Protein AF-A0A1A8QMM1-F1 (afdb_monomer)

Sequence (180 aa):
RAEVGTIFALSWLITWYGHVLSEFKHTLRLYDFFLASHPLMPIYLAATIVLHRAKEVKQTECDMAMVHHLLSHIPQDLPYEVLISQAQALFSQYPPPLLAKQAALQSRKSLSISTFQAFQLSTLHQRPDVVLQRLTRAQDSTTSRHGLEAALSRDRSQLWQRGNRMVKMAVWGLSATLGA

Solvent-accessible surface area (backbone atoms only — not comparable to full-atom values): 10644 Å² total; per-residue (Å²): 132,38,80,60,78,67,66,67,53,47,65,38,60,78,49,70,37,59,88,65,49,85,51,65,71,60,46,50,55,51,48,54,50,42,72,77,46,59,92,63,45,62,57,38,39,52,51,37,56,52,58,72,44,40,67,59,64,68,70,46,66,77,40,37,66,59,48,42,52,56,62,61,56,66,74,81,91,58,68,57,72,60,38,52,56,49,18,53,55,47,44,71,76,56,43,67,72,61,51,51,55,52,48,55,59,49,50,77,66,37,62,68,60,51,48,50,54,50,49,55,59,52,48,67,69,62,36,67,67,58,53,48,52,49,53,52,50,52,55,50,60,62,50,75,76,52,92,81,56,94,78,56,74,80,62,58,70,63,58,64,59,57,65,56,47,58,57,48,53,51,54,52,52,58,55,62,68,74,72,118

pLDDT: mean 76.67, std 17.25, range [38.97, 95.88]

Mean predicted aligned error: 16.09 Å

Organism: NCBI:txid704102

Nearest PDB structures (foldseek):
  4hl4-assembly1_A  TM=9.887E-01  e=6.932E-09  Homo sapiens

InterPro domains:
  IPR000195 Rab-GAP-TBC domain [PS50086] (1-38)
  IPR035969 Rab-GAP-TBC domain superfamily [SSF47923] (7-94)
  IPR045913 GTPase-activating protein TBC20/Gyp8-like [PTHR20913] (2-180)

Structure (mmCIF, N/CA/C/O backbone):
data_AF-A0A1A8QMM1-F1
#
_entry.id   AF-A0A1A8QMM1-F1
#
loop_
_atom_site.group_PDB
_atom_site.id
_atom_site.type_symbol
_atom_site.label_atom_id
_atom_site.label_alt_id
_atom_site.label_comp_id
_atom_site.label_asym_id
_atom_site.label_entity_id
_atom_site.label_seq_id
_atom_site.pdbx_PDB_ins_code
_atom_site.Cartn_x
_atom_site.Cartn_y
_atom_site.Cartn_z
_atom_site.occupancy
_atom_site.B_iso_or_equiv
_atom_site.auth_seq_id
_atom_site.auth_comp_id
_atom_site.auth_asym_id
_atom_site.auth_atom_id
_atom_site.pdbx_PDB_model_num
ATOM 1 N N . ARG A 1 1 ? -19.281 7.957 -4.543 1.00 62.59 1 ARG A N 1
ATOM 2 C CA . ARG A 1 1 ? -17.842 7.606 -4.401 1.00 62.59 1 ARG A CA 1
ATOM 3 C C . ARG A 1 1 ? -17.150 8.861 -3.886 1.00 62.59 1 ARG A C 1
ATOM 5 O O . ARG A 1 1 ? -17.489 9.910 -4.397 1.00 62.59 1 ARG A O 1
ATOM 12 N N . ALA A 1 2 ? -16.233 8.760 -2.920 1.00 71.69 2 ALA A N 1
ATOM 13 C CA . ALA A 1 2 ? -15.585 9.925 -2.294 1.00 71.69 2 ALA A CA 1
ATOM 14 C C . ALA A 1 2 ? -14.400 10.519 -3.095 1.00 71.69 2 ALA A C 1
ATOM 16 O O . ALA A 1 2 ? -13.801 11.485 -2.661 1.00 71.69 2 ALA A O 1
ATOM 17 N N . GLU A 1 3 ? -14.015 9.919 -4.230 1.00 79.50 3 GLU A N 1
ATOM 18 C CA . GLU A 1 3 ? -12.992 10.443 -5.166 1.00 79.50 3 GLU A CA 1
ATOM 19 C C . GLU A 1 3 ? -11.612 10.813 -4.569 1.00 79.50 3 GLU A C 1
ATOM 21 O O . GLU A 1 3 ? -10.849 11.555 -5.173 1.00 79.50 3 GLU A O 1
ATOM 26 N N . VAL A 1 4 ? -11.225 10.212 -3.437 1.00 82.12 4 VAL A N 1
ATOM 27 C CA . VAL A 1 4 ? -9.949 10.482 -2.734 1.00 82.12 4 VAL A CA 1
ATOM 28 C C . VAL A 1 4 ? -8.672 10.198 -3.543 1.00 82.12 4 VAL A C 1
ATOM 30 O O . VAL A 1 4 ? -7.612 10.762 -3.274 1.00 82.12 4 VAL A O 1
ATOM 33 N N . GLY A 1 5 ? -8.750 9.331 -4.554 1.00 85.56 5 GLY A N 1
ATOM 34 C CA . GLY A 1 5 ? -7.587 8.909 -5.335 1.00 85.56 5 GLY A CA 1
ATOM 35 C C . GLY A 1 5 ? -6.587 8.081 -4.516 1.00 85.56 5 GLY A C 1
ATOM 36 O O . GLY A 1 5 ? -6.950 7.426 -3.545 1.00 85.56 5 GLY A O 1
ATOM 37 N N . THR A 1 6 ? -5.320 8.073 -4.937 1.00 87.56 6 THR A N 1
ATOM 38 C CA . THR A 1 6 ? -4.240 7.271 -4.318 1.00 87.56 6 THR A CA 1
ATOM 39 C C . THR A 1 6 ? -3.098 8.119 -3.759 1.00 87.56 6 THR A C 1
ATOM 41 O O . THR A 1 6 ? -2.083 7.576 -3.331 1.00 87.56 6 THR A O 1
ATOM 44 N N . ILE A 1 7 ? -3.232 9.448 -3.781 1.00 87.75 7 ILE A N 1
ATOM 45 C CA . ILE A 1 7 ? -2.150 10.375 -3.420 1.00 87.75 7 ILE A CA 1
ATOM 46 C C . ILE A 1 7 ? -1.783 10.276 -1.933 1.00 87.75 7 ILE A C 1
ATOM 48 O O . ILE A 1 7 ? -0.607 10.393 -1.603 1.00 87.75 7 ILE A O 1
ATOM 52 N N . PHE A 1 8 ? -2.739 9.949 -1.057 1.00 88.56 8 PHE A N 1
ATOM 53 C CA . PHE A 1 8 ? -2.490 9.758 0.379 1.00 88.56 8 PHE A CA 1
ATOM 54 C C . PHE A 1 8 ? -1.399 8.709 0.668 1.00 88.56 8 PHE A C 1
ATOM 56 O O . PHE A 1 8 ? -0.639 8.850 1.618 1.00 88.56 8 PHE A O 1
ATOM 63 N N . ALA A 1 9 ? -1.294 7.666 -0.164 1.00 89.81 9 ALA A N 1
ATOM 64 C CA . ALA A 1 9 ? -0.336 6.579 0.029 1.00 89.81 9 ALA A CA 1
ATOM 65 C C . ALA A 1 9 ? 1.058 6.905 -0.531 1.00 89.81 9 ALA A C 1
ATOM 67 O O . ALA A 1 9 ? 2.008 6.156 -0.301 1.00 89.81 9 ALA A O 1
ATOM 68 N N . LEU A 1 10 ? 1.208 8.003 -1.282 1.00 90.81 10 LEU A N 1
ATOM 69 C CA . LEU A 1 10 ? 2.472 8.342 -1.931 1.00 90.81 10 LEU A CA 1
ATOM 70 C C . LEU A 1 10 ? 3.578 8.585 -0.902 1.00 90.81 10 LEU A C 1
ATOM 72 O O . LEU A 1 10 ? 4.683 8.072 -1.067 1.00 90.81 10 LEU A O 1
ATOM 76 N N . SER A 1 11 ? 3.269 9.310 0.176 1.00 90.19 11 SER A N 1
ATOM 77 C CA . SER A 1 11 ? 4.219 9.563 1.263 1.00 90.19 11 SER A CA 1
ATOM 78 C C . SER A 1 11 ? 4.719 8.256 1.880 1.00 90.19 11 SER A C 1
ATOM 80 O O . SER A 1 11 ? 5.910 8.124 2.170 1.00 90.19 11 SER A O 1
ATOM 82 N N . TRP A 1 12 ? 3.842 7.263 2.051 1.00 91.88 12 TRP A N 1
ATOM 83 C CA . TRP A 1 12 ? 4.199 5.965 2.627 1.00 91.88 12 TRP A CA 1
ATOM 84 C C . TRP A 1 12 ? 5.184 5.225 1.736 1.00 91.88 12 TRP A C 1
ATOM 86 O O . TRP A 1 12 ? 6.193 4.714 2.215 1.00 91.88 12 TRP A O 1
ATOM 96 N N . LEU A 1 13 ? 4.913 5.216 0.431 1.00 92.00 13 LEU A N 1
ATOM 97 C CA . LEU A 1 13 ? 5.711 4.487 -0.545 1.00 92.00 13 LEU A CA 1
ATOM 98 C C . LEU A 1 13 ? 7.092 5.107 -0.754 1.00 92.00 13 LEU A C 1
ATOM 100 O O . LEU A 1 13 ? 8.062 4.365 -0.853 1.00 92.00 13 LEU A O 1
ATOM 104 N N . ILE A 1 14 ? 7.212 6.438 -0.797 1.00 92.12 14 ILE A N 1
ATOM 105 C CA . ILE A 1 14 ? 8.517 7.090 -1.026 1.00 92.12 14 ILE A CA 1
ATOM 106 C C . ILE A 1 14 ? 9.425 7.054 0.208 1.00 92.12 14 ILE A C 1
ATOM 108 O O . ILE A 1 14 ? 10.641 7.093 0.069 1.00 92.12 14 ILE A O 1
ATOM 112 N N . THR A 1 15 ? 8.844 6.979 1.408 1.00 91.81 15 THR A N 1
ATOM 113 C CA . THR A 1 15 ? 9.597 6.954 2.676 1.00 91.81 15 THR A CA 1
ATOM 114 C C . THR A 1 15 ? 9.673 5.567 3.308 1.00 91.81 15 THR A C 1
ATOM 116 O O . THR A 1 15 ? 10.144 5.445 4.435 1.00 91.81 15 THR A O 1
ATOM 119 N N . TRP A 1 16 ? 9.156 4.537 2.632 1.00 90.50 16 TRP A N 1
ATOM 120 C CA . TRP A 1 16 ? 9.013 3.181 3.175 1.00 90.50 16 TRP A CA 1
ATOM 121 C C . TRP A 1 16 ? 8.381 3.168 4.579 1.00 90.50 16 TRP A C 1
ATOM 123 O O . TRP A 1 16 ? 8.803 2.425 5.456 1.00 90.50 16 TRP A O 1
ATOM 133 N N . TYR A 1 17 ? 7.340 3.976 4.797 1.00 89.19 17 TYR A N 1
ATOM 134 C CA . TYR A 1 17 ? 6.635 4.130 6.083 1.00 89.19 17 TYR A CA 1
ATOM 135 C C . TYR A 1 17 ? 7.462 4.748 7.224 1.00 89.19 17 TYR A C 1
ATOM 137 O O . TYR A 1 17 ? 6.968 4.839 8.347 1.00 89.19 17 TYR A O 1
ATOM 145 N N . GLY A 1 18 ? 8.672 5.248 6.959 1.00 86.25 18 GLY A N 1
ATOM 146 C CA . GLY A 1 18 ? 9.566 5.773 7.995 1.00 86.25 18 GLY A CA 1
ATOM 147 C C . GLY A 1 18 ? 9.019 6.972 8.782 1.00 86.25 18 GLY A C 1
ATOM 148 O O . GLY A 1 18 ? 9.407 7.165 9.925 1.00 86.25 18 GLY A O 1
ATOM 149 N N . HIS A 1 19 ? 8.099 7.755 8.207 1.00 84.00 19 HIS A N 1
ATOM 150 C CA . HIS A 1 19 ? 7.432 8.865 8.911 1.00 84.00 19 HIS A CA 1
ATOM 151 C C . HIS A 1 19 ? 6.145 8.452 9.640 1.00 84.00 19 HIS A C 1
ATOM 153 O O . HIS A 1 19 ? 5.593 9.238 10.405 1.00 84.00 19 HIS A O 1
ATOM 159 N N . VAL A 1 20 ? 5.629 7.256 9.351 1.00 80.38 20 VAL A N 1
ATOM 160 C CA . VAL A 1 20 ? 4.362 6.751 9.894 1.00 80.38 20 VAL A CA 1
ATOM 161 C C . VAL A 1 20 ? 4.609 5.954 11.170 1.00 80.38 20 VAL A C 1
ATOM 163 O O . VAL A 1 20 ? 3.822 6.010 12.111 1.00 80.38 20 VAL A O 1
ATOM 166 N N . LEU A 1 21 ? 5.710 5.205 11.196 1.00 79.94 21 LEU A N 1
ATOM 167 C CA . LEU A 1 21 ? 6.071 4.338 12.304 1.00 79.94 21 LEU A CA 1
ATOM 168 C C . LEU A 1 21 ? 6.826 5.123 13.374 1.00 79.94 21 LEU A C 1
ATOM 170 O O . LEU A 1 21 ? 7.928 5.614 13.137 1.00 79.94 21 LEU A O 1
ATOM 174 N N . SER A 1 22 ? 6.239 5.207 14.565 1.00 77.44 22 SER A N 1
ATOM 175 C CA . SER A 1 22 ? 6.883 5.777 15.752 1.00 77.44 22 SER A CA 1
ATOM 176 C C . SER A 1 22 ? 7.971 4.855 16.310 1.00 77.44 22 SER A C 1
ATOM 178 O O . SER A 1 22 ? 9.008 5.322 16.779 1.00 77.44 22 SER A O 1
ATOM 180 N N . GLU A 1 23 ? 7.763 3.539 16.231 1.00 84.12 23 GLU A N 1
ATOM 181 C CA . GLU A 1 23 ? 8.702 2.543 16.738 1.00 84.12 23 GLU A CA 1
ATOM 182 C C . GLU A 1 23 ? 9.701 2.073 15.679 1.00 84.12 23 GLU A C 1
ATOM 184 O O . GLU A 1 23 ? 9.369 1.360 14.730 1.00 84.12 23 GLU A O 1
ATOM 189 N N . PHE A 1 24 ? 10.977 2.370 15.920 1.00 87.12 24 PHE A N 1
ATOM 190 C CA . PHE A 1 24 ? 12.073 1.995 15.027 1.00 87.12 24 PHE A CA 1
ATOM 191 C C . PHE A 1 24 ? 12.184 0.479 14.780 1.00 87.12 24 PHE A C 1
ATOM 193 O O . PHE A 1 24 ? 12.553 0.054 13.687 1.00 87.12 24 PHE A O 1
ATOM 200 N N . LYS A 1 25 ? 11.821 -0.351 15.769 1.00 88.12 25 LYS A N 1
ATOM 201 C CA . LYS A 1 25 ? 11.845 -1.820 15.646 1.00 88.12 25 LYS A CA 1
ATOM 202 C C . LYS A 1 25 ? 10.923 -2.316 14.531 1.00 88.12 25 LYS A C 1
ATOM 204 O O . LYS A 1 25 ? 11.312 -3.188 13.757 1.00 88.12 25 LYS A O 1
ATOM 209 N N . HIS A 1 26 ? 9.724 -1.747 14.430 1.00 88.44 26 HIS A N 1
ATOM 210 C CA . HIS A 1 26 ? 8.763 -2.107 13.389 1.00 88.44 26 HIS A CA 1
ATOM 211 C C . HIS A 1 26 ? 9.209 -1.605 12.015 1.00 88.44 26 HIS A C 1
ATOM 213 O O . HIS A 1 26 ? 9.078 -2.333 11.031 1.00 88.44 26 HIS A O 1
ATOM 219 N N . THR A 1 27 ? 9.825 -0.421 11.949 1.00 89.69 27 THR A N 1
ATOM 220 C CA . THR A 1 27 ? 10.397 0.113 10.704 1.00 89.69 27 THR A CA 1
ATOM 221 C C . THR A 1 27 ? 11.480 -0.799 10.146 1.00 89.69 27 THR A C 1
ATOM 223 O O . THR A 1 27 ? 11.417 -1.179 8.979 1.00 89.69 27 THR A O 1
ATOM 226 N N . LEU A 1 28 ? 12.436 -1.216 10.984 1.00 91.44 28 LEU A N 1
ATOM 227 C CA . LEU A 1 28 ? 13.485 -2.148 10.568 1.00 91.44 28 LEU A CA 1
ATOM 228 C C . LEU A 1 28 ? 12.909 -3.479 10.086 1.00 91.44 28 LEU A C 1
ATOM 230 O O . LEU A 1 28 ? 13.299 -3.973 9.033 1.00 91.44 28 LEU A O 1
ATOM 234 N N . ARG A 1 29 ? 11.914 -4.018 10.797 1.00 92.25 29 ARG A N 1
ATOM 235 C CA . ARG A 1 29 ? 11.257 -5.269 10.409 1.00 92.25 29 ARG A CA 1
ATOM 236 C C . ARG A 1 29 ? 10.598 -5.184 9.027 1.00 92.25 29 ARG A C 1
ATOM 238 O O . ARG A 1 29 ? 10.674 -6.141 8.254 1.00 92.25 29 ARG A O 1
ATOM 245 N N . LEU A 1 30 ? 9.968 -4.052 8.704 1.00 92.44 30 LEU A N 1
ATOM 246 C CA . LEU A 1 30 ? 9.430 -3.804 7.365 1.00 92.44 30 LEU A CA 1
ATOM 247 C C . LEU A 1 30 ? 10.533 -3.651 6.319 1.00 92.44 30 LEU A C 1
ATOM 249 O O . LEU A 1 30 ? 10.366 -4.129 5.201 1.00 92.44 30 LEU A O 1
ATOM 253 N N . TYR A 1 31 ? 11.656 -3.022 6.665 1.00 93.38 31 TYR A N 1
ATOM 254 C CA . TYR A 1 31 ? 12.781 -2.865 5.743 1.00 93.38 31 TYR A CA 1
ATOM 255 C C . TYR A 1 31 ? 13.390 -4.221 5.398 1.00 93.38 31 TYR A C 1
ATOM 257 O O . TYR A 1 31 ? 13.569 -4.508 4.217 1.00 93.38 31 TYR A O 1
ATOM 265 N N . ASP A 1 32 ? 13.605 -5.087 6.390 1.00 94.75 32 ASP A N 1
ATOM 266 C CA . ASP A 1 32 ? 14.051 -6.466 6.171 1.00 94.75 32 ASP A CA 1
ATOM 267 C C . ASP A 1 32 ? 13.099 -7.203 5.221 1.00 94.75 32 ASP A C 1
ATOM 269 O O . ASP A 1 32 ? 13.526 -7.876 4.282 1.00 94.75 32 ASP A O 1
ATOM 273 N N . PHE A 1 33 ? 11.788 -7.029 5.418 1.00 94.31 33 PHE A N 1
ATOM 274 C CA . PHE A 1 33 ? 10.774 -7.612 4.547 1.00 94.31 33 PHE A CA 1
ATOM 275 C C . PHE A 1 33 ? 10.826 -7.057 3.117 1.00 94.31 33 PHE A C 1
ATOM 277 O O . PHE A 1 33 ? 10.760 -7.840 2.167 1.00 94.31 33 PHE A O 1
ATOM 284 N N . PHE A 1 34 ? 10.958 -5.741 2.936 1.00 94.50 34 PHE A N 1
ATOM 285 C CA . PHE A 1 34 ? 11.030 -5.119 1.611 1.00 94.50 34 PHE A CA 1
ATOM 286 C C . PHE A 1 34 ? 12.311 -5.487 0.865 1.00 94.50 34 PHE A C 1
ATOM 288 O O . PHE A 1 34 ? 12.248 -5.745 -0.335 1.00 94.50 34 PHE A O 1
ATOM 295 N N . LEU A 1 35 ? 13.442 -5.567 1.568 1.00 94.31 35 LEU A N 1
ATOM 296 C CA . LEU A 1 35 ? 14.731 -5.960 1.000 1.00 94.31 35 LEU A CA 1
ATOM 297 C C . LEU A 1 35 ? 14.766 -7.443 0.611 1.00 94.31 35 LEU A C 1
ATOM 299 O O . LEU A 1 35 ? 15.373 -7.794 -0.397 1.00 94.31 35 LEU A O 1
ATOM 303 N N . ALA A 1 36 ? 14.093 -8.307 1.374 1.00 95.12 36 ALA A N 1
ATOM 304 C CA . ALA A 1 36 ? 13.993 -9.734 1.071 1.00 95.12 36 ALA A CA 1
ATOM 305 C C . ALA A 1 36 ? 12.934 -10.074 0.000 1.00 95.12 36 ALA A C 1
ATOM 307 O O . ALA A 1 36 ? 12.861 -11.220 -0.444 1.00 95.12 36 ALA A O 1
ATOM 308 N N . SER A 1 37 ? 12.095 -9.112 -0.400 1.00 92.75 37 SER A N 1
ATOM 309 C CA . SER A 1 37 ? 10.923 -9.340 -1.257 1.00 92.75 37 SER A CA 1
ATOM 310 C C . SER A 1 37 ? 10.994 -8.585 -2.592 1.00 92.75 37 SER A C 1
ATOM 312 O O . SER A 1 37 ? 11.970 -7.926 -2.935 1.00 92.75 37 SER A O 1
ATOM 314 N N . HIS A 1 38 ? 9.924 -8.689 -3.385 1.00 92.69 38 HIS A N 1
ATOM 315 C CA . HIS A 1 38 ? 9.775 -7.954 -4.641 1.00 92.69 38 HIS A CA 1
ATOM 316 C C . HIS A 1 38 ? 9.686 -6.428 -4.398 1.00 92.69 38 HIS A C 1
ATOM 318 O O . HIS A 1 38 ? 8.982 -6.013 -3.477 1.00 92.69 38 HIS A O 1
ATOM 324 N N . PRO A 1 39 ? 10.248 -5.560 -5.266 1.00 91.75 39 PRO A N 1
ATOM 325 C CA . PRO A 1 39 ? 10.249 -4.096 -5.081 1.00 91.75 39 PRO A CA 1
ATOM 326 C C . PRO A 1 39 ? 8.859 -3.440 -5.006 1.00 91.75 39 PRO A C 1
ATOM 328 O O . PRO A 1 39 ? 8.722 -2.309 -4.555 1.00 91.75 39 PRO A O 1
ATOM 331 N N . LEU A 1 40 ? 7.809 -4.140 -5.442 1.00 92.38 40 LEU A N 1
ATOM 332 C CA . LEU A 1 40 ? 6.420 -3.666 -5.348 1.00 92.38 40 LEU A CA 1
ATOM 333 C C . LEU A 1 40 ? 5.749 -4.018 -4.016 1.00 92.38 40 LEU A C 1
ATOM 335 O O . LEU A 1 40 ? 4.623 -3.588 -3.783 1.00 92.38 40 LEU A O 1
ATOM 339 N N . MET A 1 41 ? 6.409 -4.782 -3.144 1.00 93.94 41 MET A N 1
ATOM 340 C CA . MET A 1 41 ? 5.850 -5.228 -1.869 1.00 93.94 41 MET A CA 1
ATOM 341 C C . MET A 1 41 ? 5.341 -4.088 -0.962 1.00 93.94 41 MET A C 1
ATOM 343 O O . MET A 1 41 ? 4.264 -4.254 -0.384 1.00 93.94 41 MET A O 1
ATOM 347 N N . PRO A 1 42 ? 5.989 -2.904 -0.897 1.00 93.69 42 PRO A N 1
ATOM 348 C CA . PRO A 1 42 ? 5.450 -1.762 -0.152 1.00 93.69 42 PRO A CA 1
ATOM 349 C C . PRO A 1 42 ? 4.030 -1.349 -0.572 1.00 93.69 42 PRO A C 1
ATOM 351 O O . PRO A 1 42 ? 3.261 -0.874 0.264 1.00 93.69 42 PRO A O 1
ATOM 354 N N . ILE A 1 43 ? 3.654 -1.568 -1.840 1.00 93.81 43 ILE A N 1
ATOM 355 C CA . ILE A 1 43 ? 2.309 -1.281 -2.365 1.00 93.81 43 ILE A CA 1
ATOM 356 C C . ILE A 1 43 ? 1.291 -2.296 -1.840 1.00 93.81 43 ILE A C 1
ATOM 358 O O . ILE A 1 43 ? 0.188 -1.918 -1.448 1.00 93.81 43 ILE A O 1
ATOM 362 N N . TYR A 1 44 ? 1.655 -3.580 -1.792 1.00 94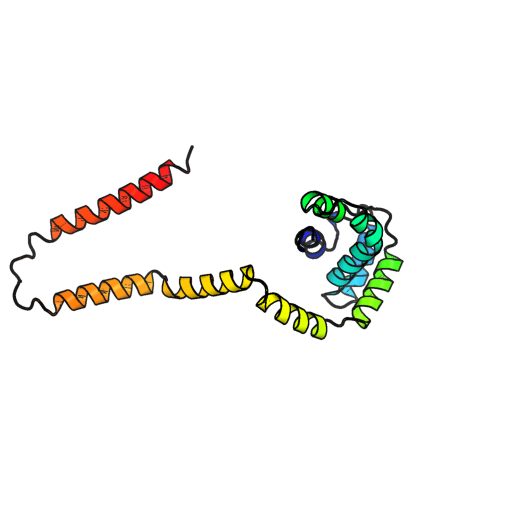.69 44 TYR A N 1
ATOM 363 C CA . TYR A 1 44 ? 0.786 -4.617 -1.228 1.00 94.69 44 TYR A CA 1
ATOM 364 C C . TYR A 1 44 ? 0.584 -4.398 0.266 1.00 94.69 44 TYR A C 1
ATOM 366 O O . TYR A 1 44 ? -0.539 -4.524 0.748 1.00 94.69 44 TYR A O 1
ATOM 374 N N . LEU A 1 45 ? 1.634 -3.977 0.979 1.00 93.81 45 LEU A N 1
ATOM 375 C CA . LEU A 1 45 ? 1.503 -3.600 2.380 1.00 93.81 45 LEU A CA 1
ATOM 376 C C . LEU A 1 45 ? 0.527 -2.424 2.555 1.00 93.81 45 LEU A C 1
ATOM 378 O O . LEU A 1 45 ? -0.370 -2.504 3.395 1.00 93.81 45 LEU A O 1
ATOM 382 N N . ALA A 1 46 ? 0.614 -1.389 1.710 1.00 93.06 46 ALA A N 1
ATOM 383 C CA . ALA A 1 46 ? -0.318 -0.257 1.747 1.00 93.06 46 ALA A CA 1
ATOM 384 C C . ALA A 1 46 ? -1.763 -0.740 1.578 1.00 93.06 46 ALA A C 1
ATOM 386 O O . ALA A 1 46 ? -2.648 -0.365 2.347 1.00 93.06 46 ALA A O 1
ATOM 387 N N . ALA A 1 47 ? -1.993 -1.626 0.605 1.00 93.75 47 ALA A N 1
ATOM 388 C CA . ALA A 1 47 ? -3.304 -2.214 0.363 1.00 93.75 47 ALA A CA 1
ATOM 389 C C . ALA A 1 47 ? -3.810 -3.004 1.579 1.00 93.75 47 ALA A C 1
ATOM 391 O O . ALA A 1 47 ? -4.972 -2.856 1.955 1.00 93.75 47 ALA A O 1
ATOM 392 N N . THR A 1 48 ? -2.954 -3.795 2.234 1.00 94.50 48 THR A N 1
ATOM 393 C CA . THR A 1 48 ? -3.349 -4.534 3.443 1.00 94.50 48 THR A CA 1
ATOM 394 C C . THR A 1 48 ? -3.676 -3.629 4.623 1.00 94.50 48 THR A C 1
ATOM 396 O O . THR A 1 48 ? -4.656 -3.893 5.313 1.00 94.50 48 THR A O 1
ATOM 399 N N . ILE A 1 49 ? -2.945 -2.527 4.820 1.00 92.31 49 ILE A N 1
ATOM 400 C CA . ILE A 1 49 ? -3.242 -1.541 5.872 1.00 92.31 49 ILE A CA 1
ATOM 401 C C . ILE A 1 49 ? -4.625 -0.917 5.633 1.00 92.31 49 ILE A C 1
ATOM 403 O O . ILE A 1 49 ? -5.449 -0.846 6.546 1.00 92.31 49 ILE A O 1
ATOM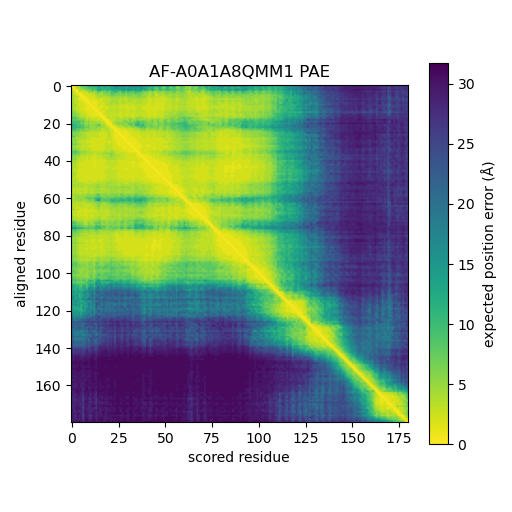 407 N N . VAL A 1 50 ? -4.917 -0.527 4.388 1.00 92.31 50 VAL A N 1
ATOM 408 C CA . VAL A 1 50 ? -6.228 0.027 4.013 1.00 92.31 50 VAL A CA 1
ATOM 409 C C . VAL A 1 50 ? -7.342 -1.013 4.179 1.00 92.31 50 VAL A C 1
ATOM 411 O O . VAL A 1 50 ? -8.421 -0.683 4.669 1.00 92.31 50 VAL A O 1
ATOM 414 N N . LEU A 1 51 ? -7.094 -2.277 3.816 1.00 92.81 51 LEU A N 1
ATOM 415 C CA . LEU A 1 51 ? -8.059 -3.369 3.989 1.00 92.81 51 LEU A CA 1
ATOM 416 C C . LEU A 1 51 ? -8.328 -3.681 5.462 1.00 92.81 51 LEU A C 1
ATOM 418 O O . LEU A 1 51 ? -9.480 -3.908 5.832 1.00 92.81 51 LEU A O 1
ATOM 422 N N . HIS A 1 52 ? -7.298 -3.652 6.305 1.00 92.25 52 HIS A N 1
ATOM 423 C CA . HIS A 1 52 ? -7.437 -3.842 7.745 1.00 92.25 52 HIS A CA 1
ATOM 424 C C . HIS A 1 52 ? -8.369 -2.785 8.351 1.00 92.25 52 HIS A C 1
ATOM 426 O O . HIS A 1 52 ? -9.286 -3.111 9.106 1.00 92.25 52 HIS A O 1
ATOM 432 N N . ARG A 1 53 ? -8.213 -1.530 7.918 1.00 89.75 53 ARG A N 1
ATOM 433 C CA . ARG A 1 53 ? -9.038 -0.391 8.345 1.00 89.75 53 ARG A CA 1
ATOM 434 C C . ARG A 1 53 ? -10.299 -0.185 7.504 1.00 89.75 53 ARG A C 1
ATOM 436 O O . ARG A 1 53 ? -10.987 0.823 7.648 1.00 89.75 53 ARG A O 1
ATOM 443 N N . ALA A 1 54 ? -10.671 -1.143 6.654 1.00 91.12 54 ALA A N 1
ATOM 444 C CA . ALA A 1 54 ? -11.815 -0.985 5.756 1.00 91.12 54 ALA A CA 1
ATOM 445 C C . ALA A 1 54 ? -13.140 -0.766 6.500 1.00 91.12 54 ALA A C 1
ATOM 447 O O . ALA A 1 54 ? -14.047 -0.143 5.952 1.00 91.12 54 ALA A O 1
ATOM 448 N N . LYS A 1 55 ? -13.274 -1.281 7.731 1.00 89.94 55 LYS A N 1
ATOM 449 C CA . LYS A 1 55 ? -14.459 -1.042 8.568 1.00 89.94 55 LYS A CA 1
ATOM 450 C C . LYS A 1 55 ? -14.581 0.432 8.952 1.00 89.94 55 LYS A C 1
ATOM 452 O O . LYS A 1 55 ? -15.647 1.000 8.751 1.00 89.94 55 LYS A O 1
ATOM 457 N N . GLU A 1 56 ? -13.493 1.040 9.421 1.00 89.44 56 GLU A N 1
ATOM 458 C CA . GLU A 1 56 ? -13.437 2.466 9.766 1.00 89.44 56 GLU A CA 1
ATOM 459 C C . GLU A 1 56 ? -13.727 3.324 8.533 1.00 89.44 56 GLU A C 1
ATOM 461 O O . GLU A 1 56 ? -14.651 4.129 8.551 1.00 89.44 56 GLU A O 1
ATOM 466 N N . VAL A 1 57 ? -13.033 3.061 7.418 1.00 89.31 57 VAL A N 1
ATOM 467 C CA . VAL A 1 57 ? -13.205 3.804 6.153 1.00 89.31 57 VAL A CA 1
ATOM 468 C C . VAL A 1 57 ? -14.652 3.758 5.649 1.00 89.31 57 VAL A C 1
ATOM 470 O O . VAL A 1 57 ? -15.134 4.723 5.067 1.00 89.31 57 VAL A O 1
ATOM 473 N N . LYS A 1 58 ? -15.357 2.636 5.848 1.00 88.19 58 LYS A N 1
ATOM 474 C CA . LYS A 1 58 ? -16.764 2.484 5.443 1.00 88.19 58 LYS A CA 1
ATOM 475 C C . LYS A 1 58 ? -17.752 3.189 6.371 1.00 88.19 58 LYS A C 1
ATOM 477 O O . LYS A 1 58 ? -18.870 3.447 5.938 1.00 88.19 58 LYS A O 1
ATOM 482 N N . GLN A 1 59 ? -17.381 3.421 7.627 1.00 90.12 59 GLN A N 1
ATOM 483 C CA . GLN A 1 59 ? -18.207 4.145 8.599 1.00 90.12 59 GLN A CA 1
ATOM 484 C C . GLN A 1 59 ? -18.042 5.659 8.467 1.00 90.12 59 GLN A C 1
ATOM 486 O O . GLN A 1 59 ? -18.951 6.408 8.812 1.00 90.12 59 GLN A O 1
ATOM 491 N N . THR A 1 60 ? -16.892 6.105 7.968 1.00 86.44 60 THR A N 1
ATOM 492 C CA . THR A 1 60 ? -16.613 7.508 7.679 1.00 86.44 60 THR A CA 1
ATOM 493 C C . THR A 1 60 ? -17.531 8.058 6.595 1.00 86.44 60 THR A C 1
ATOM 495 O O . THR A 1 60 ? -17.928 7.354 5.664 1.00 86.44 60 THR A O 1
ATOM 498 N N . GLU A 1 61 ? -17.846 9.347 6.700 1.00 86.38 61 GLU A N 1
ATOM 499 C CA . GLU A 1 61 ? -18.611 10.055 5.683 1.00 86.38 61 GLU A CA 1
ATOM 500 C C . GLU A 1 61 ? -17.938 9.948 4.311 1.00 86.38 61 GLU A C 1
ATOM 502 O O . GLU A 1 61 ? -16.712 9.959 4.185 1.00 86.38 61 GLU A O 1
ATOM 507 N N . CYS A 1 62 ? -18.755 9.850 3.260 1.00 84.31 62 CYS A N 1
ATOM 508 C CA . CYS A 1 62 ? -18.290 9.698 1.881 1.00 84.31 62 CYS A CA 1
ATOM 509 C C . CYS A 1 62 ? -17.795 11.038 1.294 1.00 84.31 62 CYS A C 1
ATOM 511 O O . CYS A 1 62 ? -18.150 11.392 0.168 1.00 84.31 62 CYS A O 1
ATOM 513 N N . ASP A 1 63 ? -16.973 11.758 2.054 1.00 88.25 63 ASP A N 1
ATOM 514 C CA . ASP A 1 63 ? -16.315 13.003 1.675 1.00 88.25 63 ASP A CA 1
ATOM 515 C C . ASP A 1 63 ? -14.820 12.779 1.398 1.00 88.25 63 ASP A C 1
ATOM 517 O O . ASP A 1 63 ? -14.152 11.967 2.048 1.00 88.25 63 ASP A O 1
ATOM 521 N N . MET A 1 64 ? -14.288 13.508 0.416 1.00 87.06 64 MET A N 1
ATOM 522 C CA . MET A 1 64 ? -12.896 13.378 -0.008 1.00 87.06 64 MET A CA 1
ATOM 523 C C . MET A 1 64 ? -11.933 13.733 1.127 1.00 87.06 64 MET A C 1
ATOM 525 O O . MET A 1 64 ? -11.004 12.966 1.395 1.00 87.06 64 MET A O 1
ATOM 529 N N . ALA A 1 65 ? -12.164 14.858 1.811 1.00 87.62 65 ALA A N 1
ATOM 530 C CA . ALA A 1 65 ? -11.254 15.360 2.833 1.00 87.62 65 ALA A CA 1
ATOM 531 C C . ALA A 1 65 ? -11.258 14.453 4.064 1.00 87.62 65 ALA A C 1
ATOM 533 O O . ALA A 1 65 ? -10.189 14.131 4.589 1.00 87.62 65 ALA A O 1
ATOM 534 N N . MET A 1 66 ? -12.434 13.976 4.479 1.00 87.75 66 MET A N 1
ATOM 535 C CA . MET A 1 66 ? -12.541 13.100 5.644 1.00 87.75 66 MET A CA 1
ATOM 536 C C . MET A 1 66 ? -11.874 11.735 5.413 1.00 87.75 66 MET A C 1
ATOM 538 O O . MET A 1 66 ? -11.094 11.272 6.249 1.00 87.75 66 MET A O 1
ATOM 542 N N . VAL A 1 67 ? -12.099 11.114 4.248 1.00 89.25 67 VAL A N 1
ATOM 543 C CA . VAL A 1 67 ? -11.429 9.849 3.898 1.00 89.25 67 VAL A CA 1
ATOM 544 C C . VAL A 1 67 ? -9.920 10.058 3.731 1.00 89.25 67 VAL A C 1
ATOM 546 O O . VAL A 1 67 ? -9.136 9.234 4.204 1.00 89.25 67 VAL A O 1
ATOM 549 N N . HIS A 1 68 ? -9.491 11.160 3.106 1.00 89.19 68 HIS A N 1
ATOM 550 C CA . HIS A 1 68 ? -8.070 11.488 2.970 1.00 89.19 68 HIS A CA 1
ATOM 551 C C . HIS A 1 68 ? -7.399 11.652 4.336 1.00 89.19 68 HIS A C 1
ATOM 553 O O . HIS A 1 68 ? -6.315 11.110 4.553 1.00 89.19 68 HIS A O 1
ATOM 559 N N . HIS A 1 69 ? -8.035 12.378 5.257 1.00 88.75 69 HIS A N 1
ATOM 560 C CA . HIS A 1 69 ? -7.532 12.602 6.608 1.00 88.75 69 HIS A CA 1
ATOM 561 C C . HIS A 1 69 ? -7.402 11.287 7.385 1.00 88.75 69 HIS A C 1
ATOM 563 O O . HIS A 1 69 ? -6.328 10.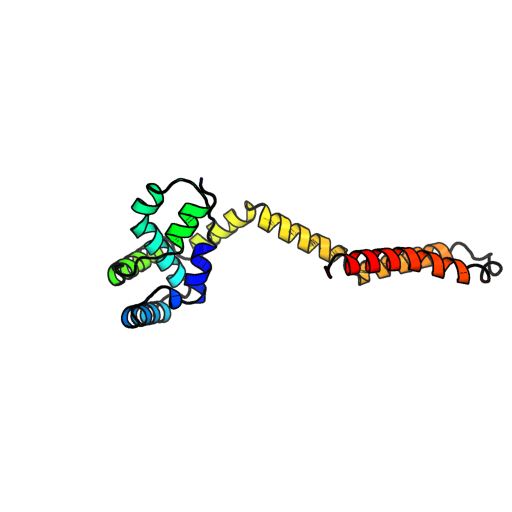996 7.915 1.00 88.75 69 HIS A O 1
ATOM 569 N N . LEU A 1 70 ? -8.451 10.455 7.379 1.00 89.38 70 LEU A N 1
ATOM 570 C CA . LEU A 1 70 ? -8.437 9.160 8.059 1.00 89.38 70 LEU A CA 1
ATOM 571 C C . LEU A 1 70 ? -7.340 8.245 7.525 1.00 89.38 70 LEU A C 1
ATOM 573 O O . LEU A 1 70 ? -6.658 7.584 8.308 1.00 89.38 70 LEU A O 1
ATOM 577 N N . LEU A 1 71 ? -7.184 8.185 6.200 1.00 87.94 71 LEU A N 1
ATOM 578 C CA . LEU A 1 71 ? -6.166 7.344 5.592 1.00 87.94 71 LEU A CA 1
ATOM 579 C C . LEU A 1 71 ? -4.775 7.885 5.903 1.00 87.94 71 LEU A C 1
ATOM 581 O O . LEU A 1 71 ? -3.951 7.100 6.346 1.00 87.94 71 LEU A O 1
ATOM 585 N N . SER A 1 72 ? -4.538 9.193 5.766 1.00 86.88 72 SER A N 1
ATOM 586 C CA . SER A 1 72 ? -3.229 9.829 6.002 1.00 86.88 72 SER A CA 1
ATOM 587 C C . SER A 1 72 ? -2.670 9.583 7.407 1.00 86.88 72 SER A C 1
ATOM 589 O O . SER A 1 72 ? -1.452 9.504 7.566 1.00 86.88 72 SER A O 1
ATOM 591 N N . HIS A 1 73 ? -3.537 9.432 8.411 1.00 83.75 73 HIS A N 1
ATOM 592 C CA . HIS A 1 73 ? -3.145 9.080 9.773 1.00 83.75 73 HIS A CA 1
ATOM 593 C C . HIS A 1 73 ? -3.342 7.590 10.037 1.00 83.75 73 HIS A C 1
ATOM 595 O O . HIS A 1 73 ? -4.460 7.109 10.219 1.00 83.75 73 HIS A O 1
ATOM 601 N N . ILE A 1 74 ? -2.235 6.854 10.096 1.00 81.25 74 ILE A N 1
ATOM 602 C CA . ILE A 1 74 ? -2.235 5.434 10.439 1.00 81.25 74 ILE A CA 1
ATOM 603 C C .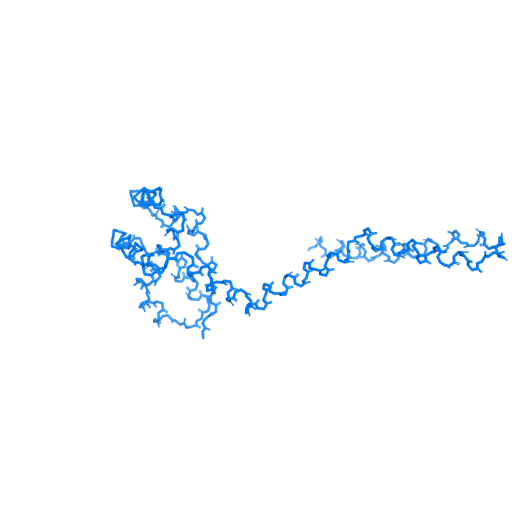 ILE A 1 74 ? -2.046 5.282 11.964 1.00 81.25 74 ILE A C 1
ATOM 605 O O . ILE A 1 74 ? -1.134 5.897 12.518 1.00 81.25 74 ILE A O 1
ATOM 609 N N . PRO A 1 75 ? -2.884 4.482 12.652 1.00 82.12 75 PRO A N 1
ATOM 610 C CA . PRO A 1 75 ? -2.710 4.191 14.073 1.00 82.12 75 PRO A CA 1
ATOM 611 C C . PRO A 1 75 ? -1.419 3.400 14.325 1.00 82.12 75 PRO A C 1
ATOM 613 O O . PRO A 1 75 ? -1.040 2.549 13.524 1.00 82.12 75 PRO A O 1
ATOM 616 N N . GLN A 1 76 ? -0.750 3.676 15.446 1.00 74.25 76 GLN A N 1
ATOM 617 C CA . GLN A 1 76 ? 0.567 3.103 15.751 1.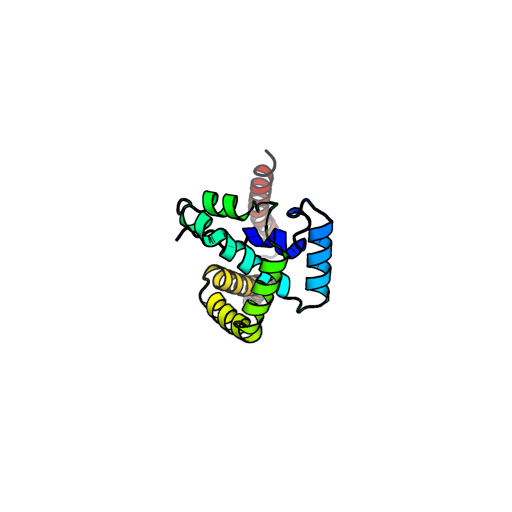00 74.25 76 GLN A CA 1
ATOM 618 C C . GLN A 1 76 ? 0.492 1.609 16.118 1.00 74.25 76 GLN A C 1
ATOM 620 O O . GLN A 1 76 ? 1.369 0.841 15.718 1.00 74.25 76 GLN A O 1
ATOM 625 N N . ASP A 1 77 ? -0.601 1.185 16.762 1.00 78.44 77 ASP A N 1
ATOM 626 C CA . ASP A 1 77 ? -0.827 -0.182 17.255 1.00 78.44 77 ASP A CA 1
ATOM 627 C C . ASP A 1 77 ? -1.378 -1.133 16.176 1.00 78.44 77 ASP A C 1
ATOM 629 O O . ASP A 1 77 ? -2.407 -1.792 16.348 1.00 78.44 77 ASP A O 1
ATOM 633 N N . LEU A 1 78 ? -0.716 -1.196 15.020 1.00 84.62 78 LEU A N 1
ATOM 634 C CA . LEU A 1 78 ? -1.081 -2.136 13.960 1.00 84.62 78 LEU A CA 1
ATOM 635 C C . LEU A 1 78 ? -0.337 -3.472 14.100 1.00 84.62 78 LEU A C 1
ATOM 637 O O . LEU A 1 78 ? 0.867 -3.494 14.356 1.00 84.62 78 LEU A O 1
ATOM 641 N N . PRO A 1 79 ? -1.005 -4.613 13.849 1.00 90.44 79 PRO A N 1
ATOM 642 C CA . PRO A 1 79 ? -0.365 -5.924 13.905 1.00 90.44 79 PRO A CA 1
ATOM 643 C C . PRO A 1 79 ? 0.502 -6.176 12.655 1.00 90.44 79 PRO A C 1
ATOM 645 O O . PRO A 1 79 ? 0.095 -6.894 11.739 1.00 90.44 79 PRO A O 1
ATOM 648 N N . TYR A 1 80 ? 1.708 -5.595 12.603 1.00 89.31 80 TYR A N 1
ATOM 649 C CA . TYR A 1 80 ? 2.581 -5.615 11.416 1.00 89.31 80 TYR A CA 1
ATOM 650 C C . TYR A 1 80 ? 2.908 -7.020 10.900 1.00 89.31 80 TYR A C 1
ATOM 652 O O . TYR A 1 80 ? 2.842 -7.239 9.697 1.00 89.31 80 TYR A O 1
ATOM 660 N N . GLU A 1 81 ? 3.190 -7.995 11.768 1.00 91.69 81 GLU A N 1
ATOM 661 C CA . GLU A 1 81 ? 3.479 -9.375 11.332 1.00 91.69 81 GLU A CA 1
ATOM 662 C C . GLU A 1 81 ? 2.285 -10.012 10.600 1.00 91.69 81 GLU A C 1
ATOM 664 O O . GLU A 1 81 ? 2.444 -10.682 9.577 1.00 91.69 81 GLU A O 1
ATOM 669 N N . VAL A 1 82 ? 1.063 -9.737 11.069 1.00 93.88 82 VAL A N 1
ATOM 670 C CA . VAL A 1 82 ? -0.161 -10.201 10.404 1.00 93.88 82 VAL A CA 1
ATOM 671 C C . VAL A 1 82 ? -0.315 -9.502 9.056 1.00 93.88 82 VAL A C 1
ATOM 673 O O . VAL A 1 82 ? -0.575 -10.165 8.053 1.00 93.88 82 VAL A O 1
ATOM 676 N N . LEU A 1 83 ? -0.093 -8.187 8.998 1.00 93.75 83 LEU A N 1
ATOM 677 C CA . LEU A 1 83 ? -0.166 -7.420 7.752 1.00 93.75 83 LEU A CA 1
ATOM 678 C C . LEU A 1 83 ? 0.872 -7.885 6.720 1.00 93.75 83 LEU A C 1
ATOM 680 O O . LEU A 1 83 ? 0.533 -8.026 5.548 1.00 93.75 83 LEU A O 1
ATOM 684 N N . ILE A 1 84 ? 2.099 -8.199 7.145 1.00 94.06 84 ILE A N 1
ATOM 685 C CA . ILE A 1 84 ? 3.153 -8.753 6.280 1.00 94.06 84 ILE A CA 1
ATOM 686 C C . ILE A 1 84 ? 2.691 -10.081 5.670 1.00 94.06 84 ILE A C 1
ATOM 688 O O . ILE A 1 84 ? 2.763 -10.258 4.451 1.00 94.06 84 ILE A O 1
ATOM 692 N N . SER A 1 85 ? 2.160 -10.995 6.490 1.00 95.31 85 SER A N 1
ATOM 693 C CA . SER A 1 85 ? 1.654 -12.286 6.002 1.00 95.31 85 SER A CA 1
ATOM 694 C C . SER A 1 85 ? 0.493 -12.120 5.010 1.00 95.31 85 SER A C 1
ATOM 696 O O . SER A 1 85 ? 0.447 -12.777 3.968 1.00 95.31 85 SER A O 1
ATOM 698 N N . GLN A 1 86 ? -0.411 -11.172 5.276 1.00 95.75 86 GLN A N 1
ATOM 699 C CA . GLN A 1 86 ? -1.512 -10.841 4.376 1.00 95.75 86 GLN A CA 1
ATOM 700 C C . GLN A 1 86 ? -1.007 -10.218 3.073 1.00 95.75 86 GLN A C 1
ATOM 702 O O . GLN A 1 86 ? -1.546 -10.525 2.013 1.00 95.75 86 GLN A O 1
ATOM 707 N N . ALA A 1 87 ? 0.034 -9.385 3.124 1.00 95.62 87 ALA A N 1
ATOM 708 C CA . ALA A 1 87 ? 0.602 -8.737 1.946 1.00 95.62 87 ALA A CA 1
ATOM 709 C C . ALA A 1 87 ? 1.252 -9.768 1.019 1.00 95.62 87 ALA A C 1
ATOM 711 O O . ALA A 1 87 ? 1.042 -9.721 -0.193 1.00 95.62 87 ALA A O 1
ATOM 712 N N . GLN A 1 88 ? 1.956 -10.751 1.589 1.00 94.62 88 GLN A N 1
ATOM 713 C CA . GLN A 1 88 ? 2.473 -11.899 0.843 1.00 94.62 88 GLN A CA 1
ATOM 714 C C . GLN A 1 88 ? 1.340 -12.715 0.204 1.00 94.62 88 GLN A C 1
ATOM 716 O O . GLN A 1 88 ? 1.399 -13.013 -0.988 1.00 94.62 88 GLN A O 1
ATOM 721 N N . ALA A 1 89 ? 0.272 -13.014 0.951 1.00 95.88 89 ALA A N 1
ATOM 722 C CA . ALA A 1 89 ? -0.886 -13.725 0.406 1.00 95.88 89 ALA A CA 1
ATOM 723 C C . ALA A 1 89 ? -1.570 -12.943 -0.732 1.00 95.88 89 ALA A C 1
ATOM 725 O O . ALA A 1 89 ? -2.015 -13.537 -1.717 1.00 95.88 89 ALA A O 1
ATOM 726 N N . LEU A 1 90 ? -1.638 -11.613 -0.619 1.00 95.00 90 LEU A N 1
ATOM 727 C CA . LEU A 1 90 ? -2.204 -10.728 -1.638 1.00 95.00 90 LEU A CA 1
ATOM 728 C C . LEU A 1 90 ? -1.314 -10.691 -2.886 1.00 95.00 90 LEU A C 1
ATOM 730 O O . LEU A 1 90 ? -1.827 -10.754 -4.001 1.00 95.00 90 LEU A O 1
ATOM 734 N N . PHE A 1 91 ? 0.008 -10.678 -2.708 1.00 94.56 91 PHE A N 1
ATOM 735 C CA . PHE A 1 91 ? 0.977 -10.781 -3.798 1.00 94.56 91 PHE A CA 1
ATOM 736 C C . PHE A 1 91 ? 0.837 -12.098 -4.575 1.00 94.56 91 PHE A C 1
ATOM 738 O O . PHE A 1 91 ? 0.848 -12.086 -5.806 1.00 94.56 91 PHE A O 1
ATOM 745 N N . SER A 1 92 ? 0.648 -13.226 -3.882 1.00 93.62 92 SER A N 1
ATOM 746 C CA . SER A 1 92 ? 0.410 -14.524 -4.528 1.00 93.62 92 SER A CA 1
ATOM 747 C C . SER A 1 92 ? -0.910 -14.568 -5.304 1.00 93.62 92 SER A C 1
ATOM 749 O O . SER A 1 92 ? -0.968 -15.170 -6.373 1.00 93.62 92 SER A O 1
ATOM 751 N N . GLN A 1 93 ? -1.962 -13.923 -4.792 1.00 94.00 93 GLN A N 1
ATOM 752 C CA . GLN A 1 93 ? -3.269 -13.861 -5.459 1.00 94.00 93 GLN A CA 1
ATOM 753 C C . GLN A 1 93 ? -3.276 -12.912 -6.667 1.00 94.00 93 GLN A C 1
ATOM 755 O O . GLN A 1 93 ? -3.920 -13.201 -7.676 1.00 94.00 93 GLN A O 1
ATOM 760 N N . TYR A 1 94 ? -2.561 -11.790 -6.578 1.00 92.69 94 TYR A N 1
ATOM 761 C CA . TYR A 1 94 ? -2.551 -10.733 -7.589 1.00 92.69 94 TYR A CA 1
ATOM 762 C C . TYR A 1 94 ? -1.120 -10.393 -8.010 1.00 92.69 94 TYR A C 1
ATOM 764 O O . TYR A 1 94 ? -0.591 -9.364 -7.597 1.00 92.69 94 TYR A O 1
ATOM 772 N N . PRO A 1 95 ? -0.475 -11.218 -8.852 1.00 91.75 95 PRO A N 1
ATOM 773 C CA . PRO A 1 95 ? 0.901 -10.980 -9.257 1.00 91.75 95 PRO A CA 1
ATOM 774 C C . PRO A 1 95 ? 1.054 -9.683 -10.084 1.00 91.75 95 PRO A C 1
ATOM 776 O O . PRO A 1 95 ? 0.170 -9.336 -10.882 1.00 91.75 95 PRO A O 1
ATOM 779 N N . PRO A 1 96 ? 2.215 -8.998 -9.992 1.00 90.19 96 PRO A N 1
ATOM 780 C CA . PRO A 1 96 ? 2.499 -7.748 -10.701 1.00 90.19 96 PRO A CA 1
ATOM 781 C C . PRO A 1 96 ? 2.153 -7.691 -12.199 1.00 90.19 96 PRO A C 1
ATOM 783 O O . PRO A 1 96 ? 1.592 -6.678 -12.618 1.00 90.19 96 PRO A O 1
ATOM 786 N N . PRO A 1 97 ? 2.434 -8.714 -13.037 1.00 88.50 97 PRO A N 1
ATOM 787 C CA . PRO A 1 97 ? 2.101 -8.650 -14.462 1.00 88.50 97 PRO A CA 1
ATOM 788 C C . PRO A 1 97 ? 0.593 -8.542 -14.724 1.00 88.50 97 PRO A C 1
ATOM 790 O O . PRO A 1 97 ? 0.176 -7.848 -15.656 1.00 88.50 97 PRO A O 1
ATOM 793 N N . LEU A 1 98 ? -0.241 -9.179 -13.894 1.00 87.56 98 LEU A N 1
ATOM 794 C CA . LEU A 1 98 ? -1.695 -9.070 -14.018 1.00 87.56 98 LEU A CA 1
ATOM 795 C C . LEU A 1 98 ? -2.172 -7.666 -13.635 1.00 87.56 98 LEU A C 1
ATOM 797 O O . LEU A 1 98 ? -2.963 -7.069 -14.372 1.00 87.56 98 LEU A O 1
ATOM 801 N N . LEU A 1 99 ? -1.634 -7.107 -12.547 1.00 86.75 99 LEU A N 1
ATOM 802 C CA . LEU A 1 99 ? -1.937 -5.737 -12.128 1.00 86.75 99 LEU A CA 1
ATOM 803 C C . LEU A 1 99 ? -1.478 -4.706 -13.160 1.00 86.75 99 LEU A C 1
ATOM 805 O O . LEU A 1 99 ? -2.229 -3.785 -13.466 1.00 86.75 99 LEU A O 1
ATOM 809 N N . ALA A 1 100 ? -0.296 -4.875 -13.755 1.00 86.50 100 ALA A N 1
ATOM 810 C CA . ALA A 1 100 ? 0.209 -3.980 -14.794 1.00 86.50 100 ALA A CA 1
ATOM 811 C C . ALA A 1 100 ? -0.719 -3.954 -16.019 1.00 86.50 100 ALA A C 1
ATOM 813 O O . ALA A 1 100 ? -1.048 -2.881 -16.530 1.00 86.50 100 ALA A O 1
ATOM 814 N N . LYS A 1 101 ? -1.218 -5.122 -16.450 1.00 86.38 101 LYS A N 1
ATOM 815 C CA . LYS A 1 101 ? -2.195 -5.217 -17.545 1.00 86.38 101 LYS A CA 1
ATOM 816 C C . LYS A 1 101 ? -3.494 -4.481 -17.205 1.00 86.38 101 LYS A C 1
ATOM 818 O O . LYS A 1 101 ? -4.015 -3.739 -18.036 1.00 86.38 101 LYS A O 1
ATOM 823 N N . GLN A 1 102 ? -4.010 -4.650 -15.989 1.00 84.88 102 GLN A N 1
ATOM 824 C CA . GLN A 1 102 ? -5.220 -3.958 -15.535 1.00 84.88 102 GLN A CA 1
ATOM 825 C C . GLN A 1 102 ? -5.008 -2.444 -15.399 1.00 84.88 102 GLN A C 1
ATOM 827 O O . GLN A 1 102 ? -5.852 -1.665 -15.844 1.00 84.88 102 GLN A O 1
ATOM 832 N N . ALA A 1 103 ? -3.871 -2.015 -14.855 1.00 83.62 103 ALA A N 1
ATOM 833 C CA . ALA A 1 103 ? -3.508 -0.610 -14.713 1.00 83.62 103 ALA A CA 1
ATOM 834 C C . ALA A 1 103 ? -3.365 0.082 -16.076 1.00 83.62 103 ALA A C 1
ATOM 836 O O . ALA A 1 103 ? -3.856 1.196 -16.254 1.00 83.62 103 ALA A O 1
ATOM 837 N N . ALA A 1 104 ? -2.784 -0.591 -17.074 1.00 81.56 104 ALA A N 1
ATOM 838 C CA . ALA A 1 104 ? -2.706 -0.073 -18.440 1.00 81.56 104 ALA A CA 1
ATOM 839 C C . ALA A 1 104 ? -4.099 0.144 -19.061 1.00 81.56 104 ALA A C 1
ATOM 841 O O . ALA A 1 104 ? -4.337 1.153 -19.730 1.00 81.56 104 ALA A O 1
ATOM 842 N N . LEU A 1 105 ? -5.048 -0.764 -18.801 1.00 80.12 105 LEU A N 1
ATOM 843 C CA . LEU A 1 105 ? -6.440 -0.606 -19.235 1.00 80.12 105 LEU A CA 1
ATOM 844 C C . LEU A 1 105 ? -7.150 0.552 -18.516 1.00 80.12 105 LEU A C 1
ATOM 846 O O . LEU A 1 105 ? -7.968 1.233 -19.132 1.00 80.12 105 LEU A O 1
ATOM 850 N N . GLN A 1 106 ? -6.845 0.783 -17.237 1.00 72.44 106 GLN A N 1
ATOM 851 C CA . GLN A 1 106 ? -7.388 1.898 -16.451 1.00 72.44 106 GLN A CA 1
ATOM 852 C C . GLN A 1 106 ? -6.813 3.248 -16.905 1.00 72.44 106 GLN A C 1
ATOM 854 O O . GLN A 1 106 ? -7.570 4.193 -17.098 1.00 72.44 106 GLN A O 1
ATOM 859 N N . SER A 1 107 ? -5.505 3.325 -17.170 1.00 63.97 107 SER A N 1
ATOM 860 C CA . SER A 1 107 ? -4.832 4.537 -17.665 1.00 63.97 107 SER A CA 1
ATOM 861 C C . SER A 1 107 ? -5.447 5.052 -18.971 1.00 63.97 107 SER A C 1
ATOM 863 O O . SER A 1 107 ? -5.685 6.248 -19.115 1.00 63.97 107 SER A O 1
ATOM 865 N N . ARG A 1 108 ? -5.831 4.143 -19.881 1.00 62.22 108 ARG A N 1
ATOM 866 C CA . ARG A 1 108 ? -6.563 4.497 -21.111 1.00 62.22 108 ARG A CA 1
ATOM 867 C C . ARG A 1 108 ? -7.939 5.125 -20.867 1.00 62.22 108 ARG A C 1
ATOM 869 O O . ARG A 1 108 ? -8.436 5.819 -21.745 1.00 62.22 108 ARG A O 1
ATOM 876 N N . LYS A 1 109 ? -8.570 4.866 -19.719 1.00 63.62 109 LYS A N 1
ATOM 877 C CA . LYS A 1 109 ? -9.883 5.426 -19.355 1.00 63.62 109 LYS A CA 1
ATOM 878 C C . LYS A 1 109 ? -9.767 6.751 -18.601 1.00 63.62 109 LYS A C 1
ATOM 880 O O . LYS A 1 109 ? -10.718 7.528 -18.596 1.00 63.62 109 LYS A O 1
ATOM 885 N N . SER A 1 110 ? -8.624 7.018 -17.972 1.00 63.69 110 SER A N 1
ATOM 886 C CA . SER A 1 110 ? -8.387 8.249 -17.221 1.00 63.69 110 SER A CA 1
ATOM 887 C C . SER A 1 110 ? -8.200 9.438 -18.165 1.00 63.69 110 SER A C 1
ATOM 889 O O . SER A 1 110 ? -7.137 9.626 -18.761 1.00 63.69 110 SER A O 1
ATOM 891 N N . LEU A 1 111 ? -9.236 10.276 -18.261 1.00 60.69 111 LEU A N 1
ATOM 892 C CA . LEU A 1 111 ? -9.264 11.475 -19.107 1.00 60.69 111 LEU A CA 1
ATOM 893 C C . LEU A 1 111 ? -8.089 12.426 -18.835 1.00 60.69 111 LEU A C 1
ATOM 895 O O . LEU A 1 111 ? -7.577 13.026 -19.774 1.00 60.69 111 LEU A O 1
ATOM 899 N N . SER A 1 112 ? -7.607 12.529 -17.592 1.00 62.44 112 SER A N 1
ATOM 900 C CA . SER A 1 112 ? -6.492 13.413 -17.220 1.00 62.44 112 SER A CA 1
ATOM 901 C C . SER A 1 112 ? -5.159 12.996 -17.853 1.00 62.44 112 SER A C 1
ATOM 903 O O . SER A 1 112 ? -4.442 13.841 -18.384 1.00 62.44 112 SER A O 1
ATOM 905 N N . ILE A 1 113 ? -4.850 11.695 -17.869 1.00 63.06 113 ILE A N 1
ATOM 906 C CA . ILE A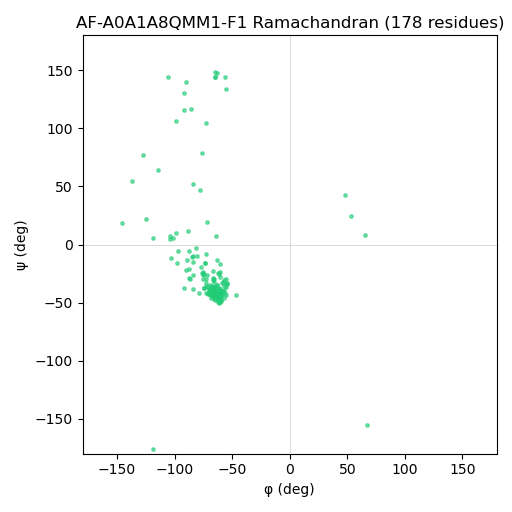 1 113 ? -3.617 11.155 -18.467 1.00 63.06 113 ILE A CA 1
ATOM 907 C C . ILE A 1 113 ? -3.683 11.262 -19.993 1.00 63.06 113 ILE A C 1
ATOM 909 O O . ILE A 1 113 ? -2.716 11.688 -20.626 1.00 63.06 113 ILE A O 1
ATOM 913 N N . SER A 1 114 ? -4.842 10.951 -20.584 1.00 66.06 114 SER A N 1
ATOM 914 C CA . SER A 1 114 ? -5.058 11.126 -22.025 1.00 66.06 114 SER A CA 1
ATOM 915 C C . SER A 1 114 ? -4.952 12.595 -22.443 1.00 66.06 114 SER A C 1
ATOM 917 O O . SER A 1 114 ? -4.366 12.892 -23.482 1.00 66.06 114 SER A O 1
ATOM 919 N N . THR A 1 115 ? -5.482 13.517 -21.634 1.00 72.62 115 THR A N 1
ATOM 920 C CA . THR A 1 115 ? -5.385 14.962 -21.886 1.00 72.62 115 THR A CA 1
ATOM 921 C C . THR A 1 115 ? -3.942 15.442 -21.778 1.00 72.62 115 THR A C 1
ATOM 923 O O . THR A 1 115 ? -3.499 16.201 -22.634 1.00 72.62 115 THR A O 1
ATOM 926 N N . PHE A 1 116 ? -3.172 14.965 -20.792 1.00 78.62 116 PHE A N 1
ATOM 927 C CA . PHE A 1 116 ? -1.754 15.314 -20.673 1.00 78.62 116 PHE A CA 1
ATOM 928 C C . PHE A 1 116 ? -0.929 14.803 -21.862 1.00 78.62 116 PHE A C 1
ATOM 930 O O . PHE A 1 116 ? -0.129 15.555 -22.408 1.00 78.62 116 PHE A O 1
ATOM 937 N N . GLN A 1 117 ? -1.148 13.566 -22.322 1.00 77.00 117 GLN A N 1
ATOM 938 C CA . GLN A 1 117 ? -0.485 13.064 -23.532 1.00 77.00 117 GLN A CA 1
ATOM 939 C C . GLN A 1 117 ? -0.875 13.866 -24.776 1.00 77.00 117 GLN A C 1
ATOM 941 O O . GLN A 1 117 ? -0.005 14.208 -25.576 1.00 77.00 117 GLN A O 1
ATOM 946 N N . ALA A 1 118 ? -2.156 14.208 -24.930 1.00 78.69 118 ALA A N 1
ATOM 947 C CA . ALA A 1 118 ? -2.616 15.062 -26.021 1.00 78.69 118 ALA A CA 1
ATOM 948 C C . ALA A 1 118 ? -1.955 16.449 -25.967 1.00 78.69 118 ALA A C 1
ATOM 950 O O . ALA A 1 118 ? -1.474 16.938 -26.987 1.00 78.69 118 ALA A O 1
ATOM 951 N N . PHE A 1 119 ? -1.847 17.033 -24.773 1.00 80.56 119 PHE A N 1
ATOM 952 C CA . PHE A 1 119 ? -1.143 18.291 -24.538 1.00 80.56 119 PHE A CA 1
ATOM 953 C C . PHE A 1 119 ? 0.360 18.185 -24.851 1.00 80.56 119 PHE A C 1
ATOM 955 O O . P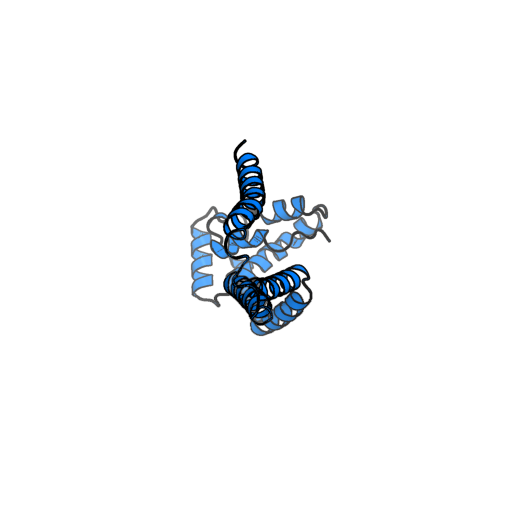HE A 1 119 ? 0.949 19.050 -25.501 1.00 80.56 119 PHE A O 1
ATOM 962 N N . GLN A 1 120 ? 1.010 17.100 -24.441 1.00 81.88 120 GLN A N 1
ATOM 963 C CA . GLN A 1 120 ? 2.416 16.861 -24.748 1.00 81.88 120 GLN A CA 1
ATOM 964 C C . GLN A 1 120 ? 2.633 16.726 -26.266 1.00 81.88 120 GLN A C 1
ATOM 966 O O . GLN A 1 120 ? 3.571 17.299 -26.811 1.00 81.88 120 GLN A O 1
ATOM 971 N N . LEU A 1 121 ? 1.733 16.049 -26.982 1.00 82.50 121 LEU A N 1
ATOM 972 C CA . LEU A 1 121 ? 1.775 15.965 -28.445 1.00 82.50 121 LEU A CA 1
ATOM 973 C C . LEU A 1 121 ? 1.496 17.313 -29.127 1.00 82.50 121 LEU A C 1
ATOM 975 O O . LEU A 1 121 ? 2.127 17.627 -30.140 1.00 82.50 121 LEU A O 1
ATOM 979 N N . SER A 1 122 ? 0.595 18.140 -28.591 1.00 76.75 122 SER A N 1
ATOM 980 C CA . SER A 1 122 ? 0.338 19.476 -29.143 1.00 76.75 122 SER A CA 1
ATOM 981 C C . SER A 1 122 ? 1.518 20.424 -28.918 1.00 76.75 122 SER A C 1
ATOM 983 O O . SER A 1 122 ? 1.888 21.165 -29.829 1.00 76.75 122 SER A O 1
ATOM 985 N N . THR A 1 123 ? 2.178 20.354 -27.758 1.00 75.06 123 THR A N 1
ATOM 986 C CA . THR A 1 123 ? 3.359 21.185 -27.458 1.00 75.06 123 THR A CA 1
ATOM 987 C C . THR A 1 123 ? 4.570 20.841 -28.327 1.00 75.06 123 THR A C 1
ATOM 989 O O . THR A 1 123 ? 5.339 21.740 -28.667 1.00 75.06 123 THR A O 1
ATOM 992 N N . LEU A 1 124 ? 4.711 19.593 -28.796 1.00 73.31 124 LEU A N 1
ATOM 993 C CA . LEU A 1 124 ? 5.729 19.246 -29.800 1.00 73.31 124 LEU A CA 1
ATOM 994 C C . LEU A 1 124 ? 5.575 20.049 -31.103 1.00 73.31 124 LEU A C 1
ATOM 996 O O . LEU A 1 124 ? 6.579 20.397 -31.723 1.00 73.31 124 LEU A O 1
ATOM 1000 N N . HIS A 1 125 ? 4.346 20.398 -31.491 1.00 63.41 125 HIS A N 1
ATOM 1001 C CA . HIS A 1 125 ? 4.064 21.203 -32.685 1.00 63.41 125 HIS A CA 1
ATOM 1002 C C . HIS A 1 125 ? 4.184 22.718 -32.449 1.00 63.41 125 HIS A C 1
ATOM 1004 O O . HIS A 1 125 ? 4.257 23.480 -33.413 1.00 63.41 125 HIS A O 1
ATOM 1010 N N . GLN A 1 126 ? 4.221 23.154 -31.187 1.00 65.44 126 GLN A N 1
ATOM 1011 C CA . GLN A 1 126 ? 4.387 24.552 -30.774 1.00 65.44 126 GLN A CA 1
ATOM 1012 C C . GLN A 1 126 ? 5.828 24.908 -30.384 1.00 65.44 126 GLN A C 1
ATOM 1014 O O . GLN A 1 126 ? 6.064 26.004 -29.874 1.00 65.44 126 GLN A O 1
ATOM 1019 N N . ARG A 1 127 ? 6.807 24.024 -30.629 1.00 70.50 127 ARG A N 1
ATOM 1020 C CA . ARG A 1 127 ? 8.213 24.339 -30.349 1.00 70.50 127 ARG A CA 1
ATOM 1021 C C . ARG A 1 127 ? 8.627 25.625 -31.079 1.00 70.50 127 ARG A C 1
ATOM 1023 O O . ARG A 1 127 ? 8.322 25.760 -32.270 1.00 70.50 127 ARG A O 1
ATOM 1030 N N . PRO A 1 128 ? 9.322 26.551 -30.390 1.00 62.91 128 PRO A N 1
ATOM 1031 C CA . PRO A 1 128 ? 9.653 27.870 -30.928 1.00 62.91 128 PRO A CA 1
ATOM 1032 C C . PRO A 1 128 ? 10.386 27.773 -32.268 1.00 62.91 128 PRO A C 1
ATOM 1034 O O . PRO A 1 128 ? 10.111 28.566 -33.159 1.00 62.91 128 PRO A O 1
ATOM 1037 N N . ASP A 1 129 ? 11.199 26.736 -32.471 1.00 68.19 129 ASP A N 1
ATOM 1038 C CA . ASP A 1 129 ? 11.939 26.502 -33.716 1.00 68.19 129 ASP A CA 1
ATOM 1039 C C . ASP A 1 129 ? 11.026 26.267 -34.928 1.00 68.19 129 ASP A C 1
ATOM 1041 O O . ASP A 1 129 ? 11.274 26.798 -36.008 1.00 68.19 129 ASP A O 1
ATOM 1045 N N . VAL A 1 130 ? 9.930 25.517 -34.762 1.00 68.31 130 VAL A N 1
ATOM 1046 C CA . VAL A 1 130 ? 8.976 25.227 -35.849 1.00 68.31 130 VAL A CA 1
ATOM 1047 C C . VAL A 1 130 ? 8.127 26.458 -36.158 1.00 68.31 130 VAL A C 1
ATOM 1049 O O . VAL A 1 130 ? 7.827 26.735 -37.320 1.00 68.31 130 VAL A O 1
ATOM 1052 N N . VAL A 1 131 ? 7.758 27.218 -35.125 1.00 69.62 131 VAL A N 1
ATOM 1053 C CA . VAL A 1 131 ? 7.028 28.483 -35.278 1.00 69.62 131 VAL A CA 1
ATOM 1054 C C . VAL A 1 131 ? 7.904 29.515 -35.990 1.00 69.62 131 VAL A C 1
ATOM 1056 O O . VAL A 1 131 ? 7.457 30.113 -36.968 1.00 69.62 131 VAL A O 1
ATOM 1059 N N . LEU A 1 132 ? 9.165 29.663 -35.575 1.00 67.56 132 LEU A N 1
ATOM 1060 C CA . LEU A 1 132 ? 10.139 30.540 -36.223 1.00 67.56 132 LEU A CA 1
ATOM 1061 C C . LEU A 1 132 ? 10.385 30.113 -37.670 1.00 67.56 132 LEU A C 1
ATOM 1063 O O . LEU A 1 132 ? 10.287 30.946 -38.560 1.00 67.56 132 LEU A O 1
ATOM 1067 N N . GLN A 1 133 ? 10.580 28.820 -37.941 1.00 72.69 133 GLN A N 1
ATOM 1068 C CA . GLN A 1 133 ? 10.794 28.323 -39.302 1.00 72.69 133 GLN A CA 1
ATOM 1069 C C . GLN A 1 133 ? 9.578 28.558 -40.217 1.00 72.69 133 GLN A C 1
ATOM 1071 O O . GLN A 1 133 ? 9.750 28.841 -41.404 1.00 72.69 133 GLN A O 1
ATOM 1076 N N . ARG A 1 134 ? 8.346 28.481 -39.691 1.00 69.38 134 ARG A N 1
ATOM 1077 C CA . ARG A 1 134 ? 7.126 28.855 -40.433 1.00 69.38 134 ARG A CA 1
ATOM 1078 C C . ARG A 1 134 ? 7.061 30.353 -40.709 1.00 69.38 134 ARG A C 1
ATOM 1080 O O . ARG A 1 134 ? 6.702 30.725 -41.821 1.00 69.38 134 ARG A O 1
ATOM 1087 N N . LEU A 1 135 ? 7.418 31.190 -39.735 1.00 68.56 135 LEU A N 1
ATOM 1088 C CA . LEU A 1 135 ? 7.476 32.642 -39.918 1.00 68.56 135 LEU A CA 1
ATOM 1089 C C . LEU A 1 135 ? 8.538 33.027 -40.954 1.00 68.56 135 LEU A C 1
ATOM 1091 O O . LEU A 1 135 ? 8.229 33.784 -41.870 1.00 68.56 135 LEU A O 1
ATOM 1095 N N . THR A 1 136 ? 9.736 32.438 -40.887 1.00 71.19 136 THR A N 1
ATOM 1096 C CA . THR A 1 136 ? 10.803 32.650 -41.875 1.00 71.19 136 THR A CA 1
ATOM 1097 C C . THR A 1 136 ? 10.350 32.228 -43.275 1.00 71.19 136 THR A C 1
ATOM 1099 O O . THR A 1 136 ? 10.443 33.014 -44.211 1.00 71.19 136 THR A O 1
ATOM 1102 N N . ARG A 1 137 ? 9.743 31.039 -43.423 1.00 69.06 137 ARG A N 1
ATOM 1103 C CA . ARG A 1 137 ? 9.228 30.563 -44.723 1.00 69.06 137 ARG A CA 1
ATOM 1104 C C . ARG A 1 137 ? 8.070 31.404 -45.265 1.00 69.06 137 ARG A C 1
ATOM 1106 O O . ARG A 1 137 ? 7.994 31.623 -46.472 1.00 69.06 137 ARG A O 1
ATOM 1113 N N . ALA A 1 138 ? 7.172 31.885 -44.404 1.00 65.69 138 ALA A N 1
ATOM 1114 C CA . ALA A 1 138 ? 6.100 32.792 -44.810 1.00 65.69 138 ALA A CA 1
ATOM 1115 C C . ALA A 1 138 ? 6.675 34.127 -45.319 1.00 65.69 138 ALA A C 1
ATOM 1117 O O . ALA A 1 138 ? 6.236 34.628 -46.355 1.00 65.69 138 ALA A O 1
ATOM 1118 N N . GLN A 1 139 ? 7.710 34.645 -44.656 1.00 60.66 139 GLN A N 1
ATOM 1119 C CA . GLN A 1 139 ? 8.395 35.883 -45.024 1.00 60.66 139 GLN A CA 1
ATOM 1120 C C . GLN A 1 139 ? 9.187 35.757 -46.345 1.00 60.66 139 GLN A C 1
ATOM 1122 O O . GLN A 1 139 ? 9.166 36.674 -47.176 1.00 60.66 139 GLN A O 1
ATOM 1127 N N . ASP A 1 140 ? 9.793 34.596 -46.608 1.00 54.88 140 ASP A N 1
ATOM 1128 C CA . ASP A 1 140 ? 10.465 34.300 -47.883 1.00 54.88 140 ASP A CA 1
ATOM 1129 C C . ASP A 1 140 ? 9.461 34.143 -49.039 1.00 54.88 140 ASP A C 1
ATOM 1131 O O . ASP A 1 140 ? 9.680 34.657 -50.140 1.00 54.88 140 ASP A O 1
ATOM 1135 N N . SER A 1 141 ? 8.298 33.530 -48.782 1.00 54.06 141 SER A N 1
ATOM 1136 C CA . SER A 1 141 ? 7.232 33.384 -49.788 1.00 54.06 141 SER A CA 1
ATOM 1137 C C . SER A 1 141 ? 6.608 34.722 -50.216 1.00 54.06 141 SER A C 1
ATOM 1139 O O . SER A 1 141 ? 6.230 34.884 -51.378 1.00 54.06 141 SER A O 1
ATOM 1141 N N . THR A 1 142 ? 6.576 35.722 -49.325 1.00 52.47 142 THR A N 1
ATOM 1142 C CA . THR A 1 142 ? 6.181 37.101 -49.670 1.00 52.47 142 THR A CA 1
ATOM 1143 C C . THR A 1 142 ? 7.268 37.882 -50.409 1.00 52.47 142 THR A C 1
ATOM 1145 O O . THR A 1 142 ? 6.962 38.861 -51.084 1.00 52.47 142 THR A O 1
ATOM 1148 N N . THR A 1 143 ? 8.529 37.447 -50.334 1.00 50.56 143 THR A N 1
ATOM 1149 C CA . THR A 1 143 ? 9.657 38.126 -50.993 1.00 50.56 143 THR A CA 1
ATOM 1150 C C . THR A 1 143 ? 9.850 37.640 -52.436 1.00 50.56 143 THR A C 1
ATOM 1152 O O . THR A 1 143 ? 10.213 38.427 -53.305 1.00 50.56 143 THR A O 1
ATOM 1155 N N . SER A 1 144 ? 9.479 36.392 -52.752 1.00 46.78 144 SER A N 1
ATOM 1156 C CA . SER A 1 144 ? 9.556 35.848 -54.122 1.00 46.78 144 SER A CA 1
ATOM 1157 C C . SER A 1 144 ? 8.500 36.399 -55.102 1.00 46.78 144 SER A C 1
ATOM 1159 O O . SER A 1 144 ? 8.595 36.123 -56.298 1.00 46.78 144 SER A O 1
ATOM 1161 N N . ARG A 1 145 ? 7.500 37.171 -54.643 1.00 44.28 145 ARG A N 1
ATOM 1162 C CA . ARG A 1 145 ? 6.532 37.867 -55.522 1.00 44.28 145 ARG A CA 1
ATOM 1163 C C . ARG A 1 145 ? 6.869 39.336 -55.798 1.00 44.28 145 ARG A C 1
ATOM 1165 O O . ARG A 1 145 ? 6.226 39.940 -56.649 1.00 44.28 145 ARG A O 1
ATOM 1172 N N . HIS A 1 146 ? 7.899 39.893 -55.163 1.00 43.78 146 HIS A N 1
ATOM 1173 C CA . HIS A 1 146 ? 8.337 41.272 -55.391 1.00 43.78 146 HIS A CA 1
ATOM 1174 C C . HIS A 1 146 ? 9.735 41.326 -56.012 1.00 43.78 146 HIS A C 1
ATOM 1176 O O . HIS A 1 146 ? 10.664 41.908 -55.465 1.00 43.78 146 HIS A O 1
ATOM 1182 N N . GLY A 1 147 ? 9.856 40.793 -57.229 1.00 42.50 147 GLY A N 1
ATOM 1183 C CA . GLY A 1 147 ? 10.948 41.135 -58.147 1.00 42.50 147 GLY A CA 1
ATOM 1184 C C . GLY A 1 147 ? 10.834 42.545 -58.750 1.00 42.50 147 GLY A C 1
ATOM 1185 O O . GLY A 1 147 ? 11.434 42.795 -59.787 1.00 42.50 147 GLY A O 1
ATOM 1186 N N . LEU A 1 148 ? 10.052 43.460 -58.154 1.00 44.81 148 LEU A N 1
ATOM 1187 C CA . LEU A 1 148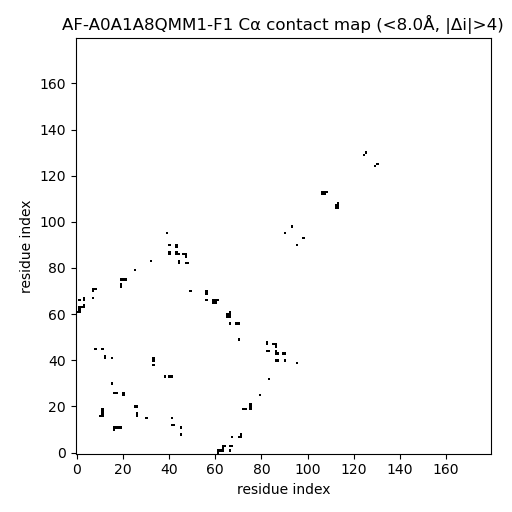 ? 9.799 44.787 -58.732 1.00 44.81 148 LEU A CA 1
ATOM 1188 C C . LEU A 1 148 ? 9.638 45.947 -57.726 1.00 44.81 148 LEU A C 1
ATOM 1190 O O . LEU A 1 148 ? 9.105 46.983 -58.098 1.00 44.81 148 LEU A O 1
ATOM 1194 N N . GLU A 1 149 ? 10.088 45.829 -56.470 1.00 42.72 149 GLU A N 1
ATOM 1195 C CA . GLU A 1 149 ? 9.974 46.935 -55.493 1.00 42.72 149 GLU A CA 1
ATOM 1196 C C . GLU A 1 149 ? 11.243 47.147 -54.654 1.00 42.72 149 GLU A C 1
ATOM 1198 O O . GLU A 1 149 ? 11.222 47.256 -53.428 1.00 42.72 149 GLU A O 1
ATOM 1203 N N . ALA A 1 150 ? 12.377 47.324 -55.332 1.00 41.59 150 ALA A N 1
ATOM 1204 C CA . ALA A 1 150 ? 13.595 47.873 -54.728 1.00 41.59 150 ALA A CA 1
ATOM 1205 C C . ALA A 1 150 ? 13.449 49.346 -54.251 1.00 41.59 150 ALA A C 1
ATOM 1207 O O . ALA A 1 150 ? 14.429 49.952 -53.827 1.00 41.59 150 ALA A O 1
ATOM 1208 N N . ALA A 1 151 ? 12.240 49.925 -54.284 1.00 40.94 151 ALA A N 1
ATOM 1209 C CA . ALA A 1 151 ? 11.957 51.317 -53.928 1.00 40.94 151 ALA A CA 1
ATOM 1210 C C . ALA A 1 151 ? 11.310 51.521 -52.536 1.00 40.94 151 ALA A C 1
ATOM 1212 O O . ALA A 1 151 ? 11.280 52.650 -52.055 1.00 40.94 151 ALA A O 1
ATOM 1213 N N . LEU A 1 152 ? 10.839 50.471 -51.842 1.00 41.28 152 LEU A N 1
ATOM 1214 C CA . LEU A 1 152 ? 10.150 50.604 -50.535 1.00 41.28 152 LEU A CA 1
ATOM 1215 C C . LEU A 1 152 ? 11.020 50.267 -49.308 1.00 41.28 152 LEU A C 1
ATOM 1217 O O . LEU A 1 152 ? 10.552 50.280 -48.167 1.00 41.28 152 LEU A O 1
ATOM 1221 N N . SER A 1 153 ? 12.311 49.999 -49.504 1.00 41.53 153 SER A N 1
ATOM 1222 C CA . SER A 1 153 ? 13.264 49.636 -48.442 1.00 41.53 153 SER A CA 1
ATOM 1223 C C . SER A 1 153 ? 13.493 50.737 -47.395 1.00 41.53 153 SER A C 1
ATOM 1225 O O . SER A 1 153 ? 14.021 50.452 -46.320 1.00 41.53 153 SER A O 1
ATOM 1227 N N . ARG A 1 154 ? 13.051 51.974 -47.653 1.00 40.78 154 ARG A N 1
ATOM 1228 C CA . ARG A 1 154 ? 13.229 53.105 -46.730 1.00 40.78 154 ARG A CA 1
ATOM 1229 C C . ARG A 1 154 ? 12.120 53.247 -45.679 1.00 40.78 154 ARG A C 1
ATOM 1231 O O . ARG A 1 154 ? 12.387 53.818 -44.629 1.00 40.78 154 ARG A O 1
ATOM 1238 N N . ASP A 1 155 ? 10.938 52.675 -45.912 1.00 39.03 155 ASP A N 1
ATOM 1239 C CA . ASP A 1 155 ? 9.782 52.784 -44.997 1.00 39.03 155 ASP A CA 1
ATOM 1240 C C . ASP A 1 155 ? 9.625 51.551 -44.074 1.00 39.03 155 ASP A C 1
ATOM 1242 O O . ASP A 1 155 ? 8.988 51.568 -43.019 1.00 39.03 155 ASP A O 1
ATOM 1246 N N . ARG A 1 156 ? 10.303 50.448 -44.419 1.00 39.44 156 ARG A N 1
ATOM 1247 C CA . ARG A 1 156 ? 10.237 49.172 -43.687 1.00 39.44 156 ARG A CA 1
ATOM 1248 C C . ARG A 1 156 ? 10.981 49.188 -42.338 1.00 39.44 156 ARG A C 1
ATOM 1250 O O . ARG A 1 156 ? 10.724 48.328 -41.496 1.00 39.44 156 ARG A O 1
ATOM 1257 N N . SER A 1 157 ? 11.852 50.171 -42.094 1.00 39.84 157 SER A N 1
ATOM 1258 C CA . SER A 1 157 ? 12.573 50.335 -40.819 1.00 39.84 157 SER A CA 1
ATOM 1259 C C . SER A 1 157 ? 11.686 50.868 -39.683 1.00 39.84 157 SER A C 1
ATOM 1261 O O . SER A 1 157 ? 11.943 50.568 -38.517 1.00 39.84 157 SER A O 1
ATOM 1263 N N . GLN A 1 158 ? 10.606 51.594 -39.997 1.00 39.38 158 GLN A N 1
ATOM 1264 C CA . GLN A 1 158 ? 9.712 52.181 -38.989 1.00 39.38 158 GLN A CA 1
ATOM 1265 C C . GLN A 1 158 ? 8.608 51.216 -38.526 1.00 39.38 158 GLN A C 1
ATOM 1267 O O . GLN A 1 158 ? 8.196 51.242 -37.364 1.00 39.38 158 GLN A O 1
ATOM 1272 N N . LEU A 1 159 ? 8.162 50.300 -39.389 1.00 39.50 159 LEU A N 1
ATOM 1273 C CA . LEU A 1 159 ? 7.067 49.369 -39.077 1.00 39.50 159 LEU A CA 1
ATOM 1274 C C . LEU A 1 159 ? 7.483 48.229 -38.125 1.00 39.50 159 LEU A C 1
ATOM 1276 O O . LEU A 1 159 ? 6.680 47.792 -37.296 1.00 39.50 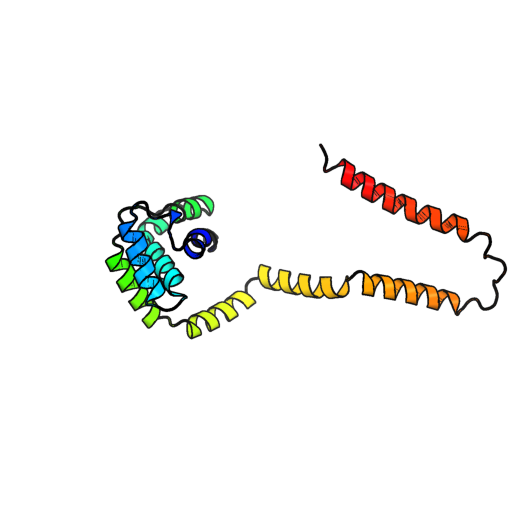159 LEU A O 1
ATOM 1280 N N . TRP A 1 160 ? 8.757 47.819 -38.152 1.00 38.97 160 TRP A N 1
ATOM 1281 C CA . TRP A 1 160 ? 9.315 46.816 -37.227 1.00 38.97 160 TRP A CA 1
ATOM 1282 C C . TRP A 1 160 ? 9.371 47.292 -35.764 1.00 38.97 160 TRP A C 1
ATOM 1284 O O . TRP A 1 160 ? 9.330 46.472 -34.845 1.00 38.97 160 TRP A O 1
ATOM 1294 N N . GLN A 1 161 ? 9.389 48.605 -35.509 1.00 41.84 161 GLN A N 1
ATOM 1295 C CA . GLN A 1 161 ? 9.348 49.135 -34.140 1.00 41.84 161 GLN A CA 1
ATOM 1296 C C . GLN A 1 161 ? 7.956 49.044 -33.496 1.00 41.84 161 GLN A C 1
ATOM 1298 O O . GLN A 1 161 ? 7.853 49.015 -32.266 1.00 41.84 161 GLN A O 1
ATOM 1303 N N . ARG A 1 162 ? 6.873 48.981 -34.285 1.00 44.34 162 ARG A N 1
ATOM 1304 C CA . ARG A 1 162 ? 5.501 49.093 -33.760 1.00 44.34 162 ARG A CA 1
ATOM 1305 C C . ARG A 1 162 ? 4.947 47.768 -33.231 1.00 44.34 162 ARG A C 1
ATOM 1307 O O . ARG A 1 162 ? 4.330 47.765 -32.168 1.00 44.34 162 ARG A O 1
ATOM 1314 N N . GLY A 1 163 ? 5.248 46.644 -33.888 1.00 47.91 163 GLY A N 1
ATOM 1315 C CA . GLY A 1 163 ? 4.862 45.303 -33.411 1.00 47.91 163 GLY A CA 1
ATOM 1316 C C . GLY A 1 163 ? 5.548 44.908 -32.097 1.00 47.91 163 GLY A C 1
ATOM 1317 O O . GLY A 1 163 ? 4.946 44.278 -31.229 1.00 47.91 163 GLY A O 1
ATOM 1318 N N . ASN A 1 164 ? 6.777 45.384 -31.890 1.00 57.53 164 ASN A N 1
ATOM 1319 C CA . ASN A 1 164 ? 7.568 45.096 -30.695 1.00 57.53 164 ASN A CA 1
ATOM 1320 C C . ASN A 1 164 ? 7.065 45.849 -29.439 1.00 57.53 164 ASN A C 1
ATOM 1322 O O . ASN A 1 164 ? 7.407 45.482 -28.317 1.00 57.53 164 ASN A O 1
ATOM 1326 N N . ARG A 1 165 ? 6.231 46.895 -29.594 1.00 55.62 165 ARG A N 1
ATOM 1327 C CA . ARG A 1 165 ? 5.661 47.647 -28.456 1.00 55.62 165 ARG A CA 1
ATOM 1328 C C . ARG A 1 165 ? 4.494 46.924 -27.798 1.00 55.62 165 ARG A C 1
ATOM 1330 O O . ARG A 1 165 ? 4.456 46.897 -26.579 1.00 55.62 165 ARG A O 1
ATOM 1337 N N . MET A 1 166 ? 3.579 46.314 -28.554 1.00 59.09 166 MET A N 1
ATOM 1338 C CA . MET A 1 166 ? 2.447 45.590 -27.948 1.00 59.09 166 MET A CA 1
ATOM 1339 C C . MET A 1 166 ? 2.908 44.351 -27.179 1.00 59.09 166 MET A C 1
ATOM 1341 O O . MET A 1 166 ? 2.441 44.121 -26.068 1.00 59.09 166 MET A O 1
ATOM 1345 N N . VAL A 1 167 ? 3.876 43.607 -27.724 1.00 62.31 167 VAL A N 1
ATOM 1346 C CA . VAL A 1 167 ? 4.463 42.445 -27.039 1.00 62.31 167 VAL A CA 1
ATOM 1347 C C . VAL A 1 167 ? 5.193 42.882 -25.769 1.00 62.31 167 VAL A C 1
ATOM 1349 O O . VAL A 1 167 ? 4.996 42.282 -24.716 1.00 62.31 167 VAL A O 1
ATOM 1352 N N . LYS A 1 168 ? 5.954 43.985 -25.823 1.00 62.84 168 LYS A N 1
ATOM 1353 C CA . LYS A 1 168 ? 6.550 44.580 -24.620 1.00 62.84 168 LYS A CA 1
ATOM 1354 C C . LYS A 1 168 ? 5.479 45.006 -23.611 1.00 62.84 168 LYS A C 1
ATOM 1356 O O . LYS A 1 168 ? 5.576 44.616 -22.462 1.00 62.84 168 LYS A O 1
ATOM 1361 N N . MET A 1 169 ? 4.424 45.710 -24.013 1.00 69.50 169 MET A N 1
ATOM 1362 C CA . MET A 1 169 ? 3.363 46.127 -23.082 1.00 69.50 169 MET A CA 1
ATOM 1363 C C . MET A 1 169 ? 2.665 44.932 -22.412 1.00 69.50 169 MET A C 1
ATOM 1365 O O . MET A 1 169 ? 2.393 44.988 -21.218 1.00 69.50 169 MET A O 1
ATOM 1369 N N . ALA A 1 170 ? 2.437 43.835 -23.139 1.00 69.75 170 ALA A N 1
ATOM 1370 C CA . ALA A 1 170 ? 1.845 42.620 -22.576 1.00 69.75 170 ALA A CA 1
ATOM 1371 C C . ALA A 1 170 ? 2.769 41.930 -21.553 1.00 69.75 170 ALA A C 1
ATOM 1373 O O . ALA A 1 170 ? 2.312 41.524 -20.486 1.00 69.75 170 ALA A O 1
ATOM 1374 N N . VAL A 1 171 ? 4.074 41.848 -21.841 1.00 64.75 171 VAL A N 1
ATOM 1375 C CA . VAL A 1 171 ? 5.077 41.281 -20.919 1.00 64.75 171 VAL A CA 1
ATOM 1376 C C . VAL A 1 171 ? 5.220 42.138 -19.659 1.00 64.75 171 VAL A C 1
ATOM 1378 O O . VAL A 1 171 ? 5.277 41.604 -18.554 1.00 64.75 171 VAL A O 1
ATOM 1381 N N . TRP A 1 172 ? 5.221 43.465 -19.807 1.00 70.56 172 TRP A N 1
ATOM 1382 C CA . TRP A 1 172 ? 5.260 44.387 -18.671 1.00 70.56 172 TRP A CA 1
ATOM 1383 C C . TRP A 1 172 ? 3.974 44.311 -17.834 1.00 70.56 172 TRP A C 1
ATOM 1385 O O . TRP A 1 172 ? 4.054 44.324 -16.610 1.00 70.56 172 TRP A O 1
ATOM 1395 N N . GLY A 1 173 ? 2.808 44.147 -18.469 1.00 69.56 173 GLY A N 1
ATOM 1396 C CA . GLY A 1 173 ? 1.536 43.929 -17.776 1.00 69.56 173 GLY A CA 1
ATOM 1397 C C . GLY A 1 173 ? 1.524 42.651 -16.933 1.00 69.56 173 GLY A C 1
ATOM 1398 O O . GLY A 1 173 ? 1.162 42.702 -15.762 1.00 69.56 173 GLY A O 1
ATOM 1399 N N . LEU A 1 174 ? 1.991 41.525 -17.485 1.00 63.66 174 LEU A N 1
ATOM 1400 C CA . LEU A 1 174 ? 2.073 40.251 -16.754 1.00 63.66 174 LEU A CA 1
ATOM 1401 C C . LEU A 1 174 ? 3.084 40.296 -15.597 1.00 63.66 174 LEU A C 1
ATOM 1403 O O . LEU A 1 174 ? 2.832 39.728 -14.534 1.00 63.66 174 LEU A O 1
ATOM 1407 N N . SER A 1 175 ? 4.209 40.996 -15.777 1.00 64.81 175 SER A N 1
ATOM 1408 C CA . SER A 1 175 ? 5.221 41.138 -14.724 1.00 64.81 175 SER A CA 1
ATOM 1409 C C . SER A 1 175 ? 4.770 42.066 -13.590 1.00 64.81 175 SER A C 1
ATOM 1411 O O . SER A 1 175 ? 5.170 41.852 -12.450 1.00 64.81 175 SER A O 1
ATOM 1413 N N . ALA A 1 176 ? 3.925 43.062 -13.873 1.00 65.69 176 ALA A N 1
ATOM 1414 C CA . ALA A 1 176 ? 3.366 43.952 -12.854 1.00 65.69 176 ALA A CA 1
ATOM 1415 C C . ALA A 1 176 ? 2.312 43.258 -11.970 1.00 65.69 176 ALA A C 1
ATOM 1417 O O . ALA A 1 176 ? 2.142 43.632 -10.815 1.00 65.69 176 ALA A O 1
ATOM 1418 N N . THR A 1 177 ? 1.632 42.226 -12.484 1.00 56.25 177 THR A N 1
ATOM 1419 C CA . THR A 1 177 ? 0.599 41.486 -11.735 1.00 56.25 177 THR A CA 1
ATOM 1420 C C . THR A 1 177 ? 1.137 40.371 -10.835 1.00 56.25 177 THR A C 1
ATOM 1422 O O . THR A 1 177 ? 0.382 39.836 -10.035 1.00 56.25 177 THR A O 1
ATOM 1425 N N . LEU A 1 178 ? 2.420 40.008 -10.954 1.00 53.78 178 LEU A N 1
ATOM 1426 C CA . LEU A 1 178 ? 3.053 38.933 -10.170 1.00 53.78 178 LEU A CA 1
ATOM 1427 C C . LEU A 1 178 ? 3.963 39.442 -9.034 1.00 53.78 178 LEU A C 1
ATOM 1429 O O . LEU A 1 178 ? 4.661 38.645 -8.412 1.00 53.78 178 LEU A O 1
ATOM 1433 N N . GLY A 1 179 ? 3.970 40.753 -8.777 1.00 51.12 179 GLY A N 1
ATOM 1434 C CA . GLY A 1 179 ? 4.840 41.405 -7.792 1.00 51.12 179 GLY A CA 1
ATOM 1435 C C . GLY A 1 179 ? 4.123 42.239 -6.726 1.00 51.12 179 GLY A C 1
ATOM 1436 O O . GLY A 1 179 ? 4.761 43.125 -6.162 1.00 51.12 179 GLY A O 1
ATOM 1437 N N . ALA A 1 180 ? 2.835 41.993 -6.467 1.00 40.91 180 ALA A N 1
ATOM 1438 C CA . ALA A 1 180 ? 2.075 42.611 -5.376 1.00 40.91 180 ALA A CA 1
ATOM 1439 C C . ALA A 1 180 ? 1.455 41.538 -4.476 1.00 40.91 180 ALA A C 1
ATOM 1441 O O . ALA A 1 180 ? 0.931 40.549 -5.038 1.00 40.91 180 ALA A O 1
#

Foldseek 3Di:
DQPLPCVLCVVCLVCVCPVQAPDPVLSVVSVVLCVVDDVCLSVLLLVLQCVVCVVVLVVWDSHNVRSSVVSNHRDNPDPSVVSSVNSVVVCVVQPPVNVVVVVVVVCVVPPVNVVVVVVVVVVVCVPVVNVVVVVVVVVVVVVVVCPDPPPCVVVVVVVVVPVVVVVVVVVVVVVVVVPD

Secondary structure (DSSP, 8-state):
-----SGGGHHHHHTTTTTT-S-HHHHHHHHHHHHHS-TTHHHHHHHHHHHHTHHHHHHS-S-HHHHHHHHHS--S---HHHHHHHHHHHHHHS-HHHHHHHHHHHHTT-HHHHHHHHHHHHHHHT-HHHHHHHHHHHHHHHHTT-TT-TT-TTTHHHHHHHHHHHHHHHHHHHHHTT--

Radius of gyration: 29.39 Å; Cα contacts (8 Å, |Δi|>4): 73; chains: 1; bounding box: 33×68×76 Å